Protein AF-A0A9E5EJ35-F1 (afdb_monomer_lite)

Sequence (317 aa):
MKTKLAKKNRVGGFTLLEMLGVLAVMSILASVAVPPMLRSMQNAQSVNEDKNLEEIGRALCEAIQAEGQVPNPGALATDTTDGSKGWVAMAAPYCSMSSESIQYVFPGRTETERRYYILTLSGLSLAPSLSVYPGVGNYRVPATGWNTNVIWPGIQTSFLVLISSSKPDYLLACPVNSGDATYTTWAGLDGPEAVYWAAKTWVKKAVDGVYSATNTQIVDESWTNKGQFLHVKAIPMTEVLSDVTVSSIPPGQSIGYSTNSPTSYPITTNSTNVWFPRGTSIQVVRQIAPTFTNLFRPIQSKTAVQLDNTTNWVNKN

pLDDT: mean 70.53, std 19.92, range [29.47, 97.5]

Foldseek 3Di:
DDDDDDDDPPDDDDDPVNVVVVVVVVVVVCVVPPPVVVVVVLVVLLVVVQVLLVQLLVLQLVLCQVQQFHAALQAAQCDCDAQHGHSLVSSQVSGPDHSQVNQASDRPQNLFGKHKDKAADVDGPPAVVCVQVDDDRGRHQDQLFAFCPRRNPRLQRMKIKIKGFSDSVWGFLFDHNDRRSPPHDPVVAQQSVVSVCLQPPDDLDDDVNAAADPGCRRTDPVCPSHGNGMDMDIDRSVSFKAKAFDPDDPPPWWWWWGFVDPDTDTNDPPRRIGMTGQQTWTQTFTDDPPDGDRPDDTDRDDRYFDDDPDPDGDPDD

Radius of gyration: 29.26 Å; chains: 1; bounding box: 91×64×86 Å

Structure (mmCIF, N/CA/C/O backbone):
data_AF-A0A9E5EJ35-F1
#
_entry.id   AF-A0A9E5EJ35-F1
#
loop_
_atom_site.group_PDB
_atom_site.id
_atom_site.type_symbol
_atom_site.label_atom_id
_atom_site.label_alt_id
_atom_site.label_comp_id
_atom_site.label_asym_id
_atom_site.label_entity_id
_atom_site.label_seq_id
_atom_site.pdbx_PDB_ins_code
_atom_site.Cartn_x
_atom_site.Cartn_y
_atom_site.Cartn_z
_atom_site.occupancy
_atom_site.B_iso_or_equiv
_atom_site.auth_seq_id
_atom_site.auth_comp_id
_atom_site.auth_asym_id
_atom_site.auth_atom_id
_atom_site.pdbx_PDB_model_num
ATOM 1 N N . MET A 1 1 ? -67.990 42.577 34.562 1.00 44.69 1 MET A N 1
ATOM 2 C CA . MET A 1 1 ? -66.532 42.383 34.407 1.00 44.69 1 MET A CA 1
ATOM 3 C C . MET A 1 1 ? -66.220 40.921 34.743 1.00 44.69 1 MET A C 1
ATOM 5 O O . MET A 1 1 ? -66.329 40.553 35.901 1.00 44.69 1 MET A O 1
ATOM 9 N N . LYS A 1 2 ? -66.009 40.047 33.744 1.00 46.50 2 LYS A N 1
ATOM 10 C CA . LYS A 1 2 ? -65.783 38.597 33.943 1.00 46.50 2 LYS A CA 1
ATOM 11 C C . LYS A 1 2 ? -64.288 38.297 33.807 1.00 46.50 2 LYS A C 1
ATOM 13 O O . LYS A 1 2 ? -63.747 38.395 32.709 1.00 46.50 2 LYS A O 1
ATOM 18 N N . THR A 1 3 ? -63.624 37.958 34.904 1.00 52.12 3 THR A N 1
ATOM 19 C CA . THR A 1 3 ? -62.213 37.553 34.933 1.00 52.12 3 THR A CA 1
ATOM 20 C C . THR A 1 3 ? -62.084 36.089 34.503 1.00 52.12 3 THR A C 1
ATOM 22 O O . THR A 1 3 ? -62.628 35.185 35.132 1.00 52.12 3 THR A O 1
ATOM 25 N N . LYS A 1 4 ? -61.386 35.842 33.386 1.00 60.62 4 LYS A N 1
ATOM 26 C CA . LYS A 1 4 ? -61.027 34.489 32.935 1.00 60.62 4 LYS A CA 1
ATOM 27 C C . LYS A 1 4 ? -59.994 33.901 33.903 1.00 60.62 4 LYS A C 1
ATOM 29 O O . LYS A 1 4 ? -58.875 34.402 33.975 1.00 60.62 4 LYS A O 1
ATOM 34 N N . LEU A 1 5 ? -60.354 32.834 34.618 1.00 63.84 5 LEU A N 1
ATOM 35 C CA . LEU A 1 5 ? -59.400 32.021 35.377 1.00 63.84 5 LEU A CA 1
ATOM 36 C C . LEU A 1 5 ? -58.491 31.258 34.401 1.00 63.84 5 LEU A C 1
ATOM 38 O O . LEU A 1 5 ? -58.955 30.400 33.650 1.00 63.84 5 LEU A O 1
ATOM 42 N N . ALA A 1 6 ? -57.194 31.560 34.418 1.00 71.44 6 ALA A N 1
ATOM 43 C CA . ALA A 1 6 ? -56.188 30.804 33.683 1.00 71.44 6 ALA A CA 1
ATOM 44 C C . ALA A 1 6 ? -55.967 29.436 34.353 1.00 71.44 6 ALA A C 1
ATOM 46 O O . ALA A 1 6 ? -55.551 29.349 35.511 1.00 71.44 6 ALA A O 1
ATOM 47 N N . LYS A 1 7 ? -56.257 28.353 33.624 1.00 74.38 7 LYS A N 1
ATOM 48 C CA . LYS A 1 7 ? -56.049 26.971 34.073 1.00 74.38 7 LYS A CA 1
ATOM 49 C C . LYS A 1 7 ? -54.544 26.685 34.127 1.00 74.38 7 LYS A C 1
ATOM 51 O O . LYS A 1 7 ? -53.901 26.509 33.098 1.00 74.38 7 LYS A O 1
ATOM 56 N N . LYS A 1 8 ? -53.975 26.672 35.335 1.00 71.12 8 LYS A N 1
ATOM 57 C CA . LYS A 1 8 ? -52.568 26.326 35.579 1.00 71.12 8 LYS A CA 1
ATOM 58 C C . LYS A 1 8 ? -52.371 24.831 35.315 1.00 71.12 8 LYS A C 1
ATOM 60 O O . LYS A 1 8 ? -52.799 24.003 36.118 1.00 71.12 8 LYS A O 1
ATOM 65 N N . ASN A 1 9 ? -51.741 24.485 34.195 1.00 73.31 9 ASN A N 1
ATOM 66 C CA . ASN A 1 9 ? -51.339 23.110 33.910 1.00 73.31 9 ASN A CA 1
ATOM 67 C C . ASN A 1 9 ? -50.274 22.697 34.934 1.00 73.31 9 ASN A C 1
ATOM 69 O O . ASN A 1 9 ? -49.164 23.228 34.942 1.00 73.31 9 ASN A O 1
ATOM 73 N N . ARG A 1 10 ? -50.633 21.787 35.846 1.00 72.31 10 ARG A N 1
ATOM 74 C CA . ARG A 1 10 ? -49.671 21.144 36.742 1.00 72.31 10 ARG A CA 1
ATOM 75 C C . ARG A 1 10 ? -48.838 20.188 35.897 1.00 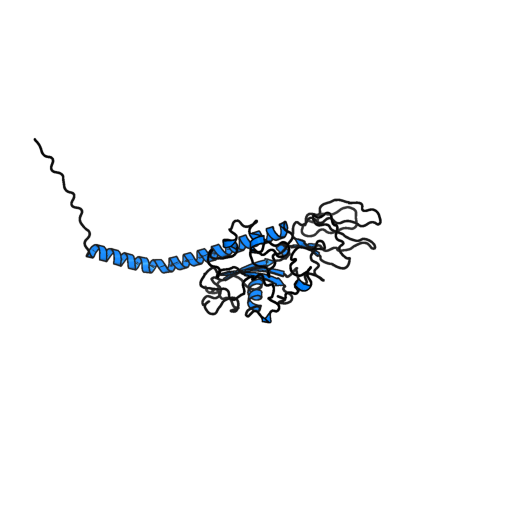72.31 10 ARG A C 1
ATOM 77 O O . ARG A 1 10 ? -49.316 19.123 35.526 1.00 72.31 10 ARG A O 1
ATOM 84 N N . VAL A 1 11 ? -47.617 20.594 35.574 1.00 71.94 11 VAL A N 1
ATOM 85 C CA . VAL A 1 11 ? -46.603 19.678 35.052 1.00 71.94 11 VAL A CA 1
ATOM 86 C C . VAL A 1 11 ? -46.210 18.780 36.224 1.00 71.94 11 VAL A C 1
ATOM 88 O O . VAL A 1 11 ? -45.687 19.272 37.224 1.00 71.94 11 VAL A O 1
ATOM 91 N N . GLY A 1 12 ? -46.563 17.496 36.158 1.00 75.06 12 GLY A N 1
ATOM 92 C CA . GLY A 1 12 ? -46.096 16.509 37.127 1.00 75.06 12 GLY A CA 1
ATOM 93 C C . GLY A 1 12 ? -44.582 16.386 36.998 1.00 75.06 12 GLY A C 1
ATOM 94 O O . GLY A 1 12 ? -44.087 16.065 35.921 1.00 75.06 12 GLY A O 1
ATOM 95 N N . GLY A 1 13 ? -43.846 16.715 38.057 1.00 77.19 13 GLY A N 1
ATOM 96 C CA . GLY A 1 13 ? -42.405 16.488 38.100 1.00 77.19 13 GLY A CA 1
ATOM 97 C C . GLY A 1 13 ? -42.130 14.995 38.248 1.00 77.19 13 GLY A C 1
ATOM 98 O O . GLY A 1 13 ? -42.746 14.347 39.093 1.00 77.19 13 GLY A O 1
ATOM 99 N N . PHE A 1 14 ? -41.220 14.466 37.430 1.00 79.00 14 PHE A N 1
ATOM 100 C CA . PHE A 1 14 ? -40.707 13.106 37.584 1.00 79.00 14 PHE A CA 1
ATOM 101 C C . PHE A 1 14 ? -40.128 12.928 38.987 1.00 79.00 14 PHE A C 1
ATOM 103 O O . PHE A 1 14 ? -39.387 13.785 39.479 1.00 79.00 14 PHE A O 1
ATOM 110 N N . THR A 1 15 ? -40.472 11.823 39.643 1.00 90.88 15 THR A N 1
ATOM 111 C CA . THR A 1 15 ? -39.912 11.529 40.964 1.00 90.88 15 THR A CA 1
ATOM 112 C C . THR A 1 15 ? -38.453 11.095 40.823 1.00 90.88 15 THR A C 1
ATOM 114 O O . THR A 1 15 ? -38.056 10.509 39.814 1.00 90.88 15 THR A O 1
ATOM 117 N N . LEU A 1 16 ? -37.630 11.364 41.840 1.00 91.12 16 LEU A N 1
ATOM 118 C CA . LEU A 1 16 ? -36.214 10.976 41.837 1.00 91.12 16 LEU A CA 1
ATOM 119 C C . LEU A 1 16 ? -36.036 9.465 41.618 1.00 91.12 16 LEU A C 1
ATOM 121 O O . LEU A 1 16 ? -35.123 9.043 40.913 1.00 91.12 16 LEU A O 1
ATOM 125 N N . LEU A 1 17 ? -36.944 8.661 42.176 1.00 91.50 17 LEU A N 1
ATOM 126 C CA . LEU A 1 17 ? -36.939 7.206 42.040 1.00 91.50 17 LEU A CA 1
ATOM 127 C C . LEU A 1 17 ? -37.248 6.757 40.604 1.00 91.50 17 LEU A C 1
ATOM 129 O O . LEU A 1 17 ? -36.643 5.811 40.112 1.00 91.50 17 LEU A O 1
ATOM 133 N N . GLU A 1 18 ? -38.137 7.467 39.913 1.00 92.25 18 GLU A N 1
ATOM 134 C CA . GLU A 1 18 ? -38.494 7.197 38.519 1.00 92.25 18 GLU A CA 1
ATOM 135 C C . GLU A 1 18 ? -37.338 7.538 37.568 1.00 92.25 18 GLU A C 1
ATOM 137 O O . GLU A 1 18 ? -37.010 6.744 36.689 1.00 92.25 18 GLU A O 1
ATOM 142 N N . MET A 1 19 ? -36.625 8.643 37.816 1.00 92.50 19 MET A N 1
ATOM 143 C CA . MET A 1 19 ? -35.376 8.954 37.107 1.00 92.50 19 MET A CA 1
ATOM 144 C C . MET A 1 19 ? -34.282 7.907 37.363 1.00 92.50 19 MET A C 1
ATOM 146 O O . MET A 1 19 ? -33.597 7.487 36.431 1.00 92.50 19 MET A O 1
ATOM 150 N N . LEU A 1 20 ? -34.134 7.447 38.608 1.00 92.81 20 LEU A N 1
ATOM 151 C CA . LEU A 1 20 ? -33.125 6.448 38.964 1.00 92.81 20 LEU A CA 1
ATOM 152 C C . LEU A 1 20 ? -33.419 5.083 38.323 1.00 92.81 20 LEU A C 1
ATOM 154 O O . LEU A 1 20 ? -32.502 4.430 37.826 1.00 92.81 20 LEU A O 1
ATOM 158 N N . GLY A 1 21 ? -34.693 4.685 38.259 1.00 95.88 21 GLY A N 1
ATOM 159 C CA . GLY A 1 21 ? -35.123 3.474 37.560 1.00 95.88 21 GLY A CA 1
ATOM 160 C C . GLY A 1 21 ? -34.828 3.518 36.057 1.00 95.88 21 GLY A C 1
ATOM 161 O O . GLY A 1 21 ? -34.283 2.560 35.511 1.00 95.88 21 GLY A O 1
ATOM 162 N N . VAL A 1 22 ? -35.120 4.641 35.390 1.00 95.62 22 VAL A N 1
ATOM 163 C CA . VAL A 1 22 ? -34.857 4.801 33.948 1.00 95.62 22 VAL A CA 1
ATOM 164 C C . VAL A 1 22 ? -33.360 4.758 33.648 1.00 95.62 22 VAL A C 1
ATOM 166 O O . VAL A 1 22 ? -32.942 4.037 32.740 1.00 95.62 22 VAL A O 1
ATOM 169 N N . LEU A 1 23 ? -32.540 5.469 34.428 1.00 95.94 23 LEU A N 1
ATOM 170 C CA . LEU A 1 23 ? -31.088 5.450 34.251 1.00 95.94 23 LEU A CA 1
ATOM 171 C C . LEU A 1 23 ? -30.507 4.051 34.473 1.00 95.94 23 LEU A C 1
ATOM 173 O O . LEU A 1 23 ? -29.675 3.621 33.680 1.00 95.94 23 LEU A O 1
ATOM 177 N N . ALA A 1 24 ? -30.987 3.307 35.475 1.00 97.00 24 ALA A N 1
ATOM 178 C CA . ALA A 1 24 ? -30.533 1.940 35.725 1.00 97.00 24 ALA A CA 1
ATOM 179 C C . ALA A 1 24 ? -30.796 1.015 34.524 1.00 97.00 24 ALA A C 1
ATOM 181 O O . ALA A 1 24 ? -29.899 0.297 34.080 1.00 97.00 24 ALA A O 1
ATOM 182 N N . VAL A 1 25 ? -32.001 1.070 33.950 1.00 96.88 25 VAL A N 1
ATOM 183 C CA . VAL A 1 25 ? -32.342 0.273 32.762 1.00 96.88 25 VAL A CA 1
ATOM 184 C C . VAL A 1 25 ? -31.516 0.712 31.547 1.00 96.88 25 VAL A C 1
ATOM 186 O O . VAL A 1 25 ? -30.986 -0.141 30.834 1.00 96.88 25 VAL A O 1
ATOM 189 N N . MET A 1 26 ? -31.336 2.021 31.332 1.00 95.88 26 MET A N 1
ATOM 190 C CA . MET A 1 26 ? -30.492 2.541 30.246 1.00 95.88 26 MET A CA 1
ATOM 191 C C . MET A 1 26 ? -29.032 2.095 30.381 1.00 95.88 26 MET A C 1
ATOM 193 O O . MET A 1 26 ? -28.429 1.702 29.384 1.00 95.88 26 MET A O 1
ATOM 197 N N . SER A 1 27 ? -28.468 2.098 31.592 1.00 96.44 27 SER A N 1
ATOM 198 C CA . SER A 1 27 ? -27.098 1.636 31.841 1.00 96.44 27 SER A CA 1
ATOM 199 C C . SER A 1 27 ? -26.921 0.151 31.527 1.00 96.44 27 SER A C 1
ATOM 201 O O . SER A 1 27 ? -25.921 -0.223 30.914 1.00 96.44 27 SER A O 1
ATOM 203 N N . ILE A 1 28 ? -27.896 -0.691 31.885 1.00 96.31 28 ILE A N 1
ATOM 204 C CA . ILE A 1 28 ? -27.861 -2.127 31.570 1.00 96.31 28 ILE A CA 1
ATOM 205 C C . ILE A 1 28 ? -27.907 -2.340 30.052 1.00 96.31 28 ILE A C 1
ATOM 207 O O . ILE A 1 28 ? -27.080 -3.071 29.506 1.00 96.31 28 ILE A O 1
ATOM 211 N N . LEU A 1 29 ? -28.822 -1.662 29.351 1.00 96.19 29 LEU A N 1
ATOM 212 C CA . LEU A 1 29 ? -28.938 -1.774 27.893 1.00 96.19 29 LEU A CA 1
ATOM 213 C C . LEU A 1 29 ? -27.677 -1.277 27.176 1.00 96.19 29 LEU A C 1
ATOM 215 O O . LEU A 1 29 ? -27.182 -1.946 26.269 1.00 96.19 29 LEU A O 1
ATOM 219 N N . ALA A 1 30 ? -27.121 -0.144 27.611 1.00 93.75 30 ALA A N 1
ATOM 220 C CA . ALA A 1 30 ? -25.876 0.384 27.066 1.00 93.75 30 ALA A CA 1
ATOM 221 C C . ALA A 1 30 ? -24.708 -0.594 27.281 1.00 93.75 30 ALA A C 1
ATOM 223 O O . ALA A 1 30 ? -23.953 -0.861 26.348 1.00 93.75 30 ALA A O 1
ATOM 224 N N . SER A 1 31 ? -24.592 -1.192 28.472 1.00 95.19 31 SER A N 1
ATOM 225 C CA . SER A 1 31 ? -23.526 -2.151 28.790 1.00 95.19 31 SER A CA 1
ATOM 226 C C . SER A 1 31 ? -23.541 -3.380 27.873 1.00 95.19 31 SER A C 1
ATOM 228 O O . SER A 1 31 ? -22.479 -3.837 27.450 1.00 95.19 31 SER A O 1
ATOM 230 N N . VAL A 1 32 ? -24.726 -3.877 27.504 1.00 94.31 32 VAL A N 1
ATOM 231 C CA . VAL A 1 32 ? -24.865 -5.033 26.602 1.00 94.31 32 VAL A CA 1
ATOM 232 C C . VAL A 1 32 ? -24.628 -4.652 25.132 1.00 94.31 32 VAL A C 1
ATOM 234 O O . VAL A 1 32 ? -24.108 -5.462 24.363 1.00 94.31 32 VAL A O 1
ATOM 237 N N . ALA A 1 33 ? -24.960 -3.423 24.726 1.00 92.25 33 ALA A N 1
ATOM 238 C CA . ALA A 1 33 ? -24.860 -2.974 23.333 1.00 92.25 33 ALA A CA 1
ATOM 239 C C . ALA A 1 33 ? -23.461 -2.476 22.915 1.00 92.25 33 ALA A C 1
ATOM 241 O O . ALA A 1 33 ? -23.106 -2.559 21.738 1.00 92.25 33 ALA A O 1
ATOM 242 N N . VAL A 1 34 ? -22.647 -1.973 23.849 1.00 92.12 34 VAL A N 1
ATOM 243 C CA . VAL A 1 34 ? -21.332 -1.382 23.530 1.00 92.12 34 VAL A CA 1
ATOM 244 C C . VAL A 1 34 ? -20.336 -2.392 22.928 1.00 92.12 34 VAL A C 1
ATOM 246 O O . VAL A 1 34 ? -19.763 -2.090 21.877 1.00 92.12 34 VAL A O 1
ATOM 249 N N . PRO A 1 35 ? -20.122 -3.599 23.495 1.00 90.06 35 PRO A N 1
ATOM 250 C CA . PRO A 1 35 ? -19.142 -4.543 22.952 1.00 90.06 35 PRO A CA 1
ATOM 251 C C . PRO A 1 35 ? -19.354 -4.937 21.474 1.00 90.06 35 PRO A C 1
ATOM 253 O O . PRO A 1 35 ? -18.380 -4.896 20.715 1.00 90.06 35 PRO A O 1
ATOM 256 N N . PRO A 1 36 ? -20.570 -5.306 21.010 1.00 89.56 36 PRO A N 1
ATOM 257 C CA . PRO A 1 36 ? -20.780 -5.631 19.598 1.00 89.56 36 PRO A CA 1
ATOM 258 C C . PRO A 1 36 ? -20.613 -4.414 18.677 1.00 89.56 36 PRO A C 1
ATOM 260 O O . PRO A 1 36 ? -20.083 -4.567 17.575 1.00 89.56 36 PRO A O 1
ATOM 263 N N . MET A 1 37 ? -20.981 -3.208 19.125 1.00 89.62 37 MET A N 1
ATOM 264 C CA . MET A 1 37 ? -20.772 -1.980 18.351 1.00 89.62 37 MET A CA 1
ATOM 265 C C . MET A 1 37 ? -19.280 -1.717 18.102 1.00 89.62 37 MET A C 1
ATOM 267 O O . MET A 1 37 ? -18.885 -1.454 16.966 1.00 89.62 37 MET A O 1
ATOM 271 N N . LEU A 1 38 ? -18.433 -1.879 19.125 1.00 88.44 38 LEU A N 1
ATOM 272 C CA . LEU A 1 38 ? -16.980 -1.720 18.992 1.00 88.44 38 LEU A CA 1
ATOM 273 C C . LEU A 1 38 ? -16.373 -2.718 17.995 1.00 88.44 38 LEU A C 1
ATOM 275 O O . LEU A 1 38 ? -15.570 -2.328 17.148 1.00 88.44 38 LEU A O 1
ATOM 279 N N . ARG A 1 39 ? -16.796 -3.989 18.039 1.00 86.75 39 ARG A N 1
ATOM 280 C CA . ARG A 1 39 ? -16.355 -5.008 17.066 1.00 86.75 39 ARG A CA 1
ATOM 281 C C . ARG A 1 39 ? -16.782 -4.652 15.642 1.00 86.75 39 ARG A C 1
ATOM 283 O O . ARG A 1 39 ? -16.002 -4.816 14.709 1.00 86.75 39 ARG A O 1
ATOM 290 N N . SER A 1 40 ? -18.000 -4.138 15.470 1.00 89.25 40 SER A N 1
ATOM 291 C CA . SER A 1 40 ? -18.493 -3.698 14.161 1.00 89.25 40 SER A CA 1
ATOM 292 C C . SER A 1 40 ? -17.680 -2.529 13.605 1.00 89.25 40 SER A C 1
ATOM 294 O O . SER A 1 40 ? -17.355 -2.530 12.421 1.00 89.25 40 SER A O 1
ATOM 296 N N . MET A 1 41 ? -17.325 -1.549 14.442 1.00 89.62 41 MET A N 1
ATOM 297 C CA . MET A 1 41 ? -16.491 -0.414 14.031 1.00 89.62 41 MET A CA 1
ATOM 298 C C . MET A 1 41 ? -15.085 -0.866 13.621 1.00 89.62 41 MET A C 1
ATOM 300 O O . MET A 1 41 ? -14.596 -0.450 12.575 1.00 89.62 41 MET A O 1
ATOM 304 N N . GLN A 1 42 ? -14.469 -1.767 14.390 1.00 88.19 42 GLN A N 1
ATOM 305 C CA . GLN A 1 42 ? -13.164 -2.357 14.070 1.00 88.19 42 GLN A CA 1
ATOM 306 C C . GLN A 1 42 ? -13.181 -3.125 12.742 1.00 88.19 42 GLN A C 1
ATOM 308 O O . GLN A 1 42 ? -12.282 -2.973 11.917 1.00 88.19 42 GLN A O 1
ATOM 313 N N . ASN A 1 43 ? -14.229 -3.913 12.498 1.00 87.12 43 ASN A N 1
ATOM 314 C CA . ASN A 1 43 ? -14.385 -4.624 11.231 1.00 87.12 43 ASN A CA 1
ATOM 315 C C . ASN A 1 43 ? -14.579 -3.653 10.060 1.00 87.12 43 ASN A C 1
ATOM 317 O O . ASN A 1 43 ? -13.975 -3.844 9.009 1.00 87.12 43 ASN A O 1
ATOM 321 N N . ALA A 1 44 ? -15.375 -2.596 10.240 1.00 90.62 44 ALA A N 1
ATOM 322 C CA . ALA A 1 44 ? -15.560 -1.568 9.219 1.00 90.62 44 ALA A CA 1
ATOM 323 C C . ALA A 1 44 ? -14.246 -0.838 8.898 1.00 90.62 44 ALA A C 1
ATOM 325 O O . ALA A 1 44 ? -13.948 -0.613 7.730 1.00 90.62 44 ALA A O 1
ATOM 326 N N . GLN A 1 45 ? -13.431 -0.527 9.911 1.00 91.81 45 GLN A N 1
ATOM 327 C CA . GLN A 1 45 ? -12.096 0.053 9.727 1.00 91.81 45 GLN A CA 1
ATOM 328 C C . GLN A 1 45 ? -11.170 -0.886 8.952 1.00 91.81 45 GLN A C 1
ATOM 330 O O . GLN A 1 45 ? -10.528 -0.453 8.003 1.00 91.81 45 GLN A O 1
ATOM 335 N N . SER A 1 46 ? -11.154 -2.173 9.303 1.00 90.25 46 SER A N 1
ATOM 336 C CA . SER A 1 46 ? -10.366 -3.183 8.591 1.00 90.25 46 SER A CA 1
ATOM 337 C C . SER A 1 46 ? -10.784 -3.288 7.114 1.00 90.25 46 SER A C 1
ATOM 339 O O . SER A 1 46 ? -9.942 -3.248 6.222 1.00 90.25 46 SER A O 1
ATOM 341 N N . VAL A 1 47 ? -12.088 -3.342 6.830 1.00 91.31 47 VAL A N 1
ATOM 342 C CA . VAL A 1 47 ? -12.601 -3.388 5.448 1.00 91.31 47 VAL A CA 1
ATOM 343 C C . VAL A 1 47 ? -12.287 -2.103 4.680 1.00 91.31 47 VAL A C 1
ATOM 345 O O . VAL A 1 47 ? -11.968 -2.156 3.494 1.00 91.31 47 VAL A O 1
ATOM 348 N N . ASN A 1 48 ? -12.380 -0.944 5.331 1.00 94.62 48 ASN A N 1
ATOM 349 C CA . ASN A 1 48 ? -12.021 0.326 4.706 1.00 94.62 48 ASN A CA 1
ATOM 350 C C . ASN A 1 48 ? -10.527 0.384 4.385 1.00 94.62 48 ASN A C 1
ATOM 352 O O . ASN A 1 48 ? -10.165 0.855 3.314 1.00 94.62 48 ASN A O 1
ATOM 356 N N . GLU A 1 49 ? -9.671 -0.139 5.260 1.00 95.12 49 GLU A N 1
ATOM 357 C CA . GLU A 1 49 ? -8.234 -0.157 5.013 1.00 95.12 49 GLU A CA 1
ATOM 358 C C . GLU A 1 49 ? -7.846 -1.076 3.850 1.00 95.12 49 GLU A C 1
ATOM 360 O O . GLU A 1 49 ? -7.010 -0.696 3.035 1.00 95.12 49 GLU A O 1
ATOM 365 N N . ASP A 1 50 ? -8.502 -2.232 3.701 1.00 93.62 50 ASP A N 1
ATOM 366 C CA . ASP A 1 50 ? -8.308 -3.085 2.520 1.00 93.62 50 ASP A CA 1
ATOM 367 C C . ASP A 1 50 ? -8.625 -2.318 1.221 1.00 93.62 50 ASP A C 1
ATOM 369 O O . ASP A 1 50 ? -7.834 -2.342 0.278 1.00 93.62 50 ASP A O 1
ATOM 373 N N . LYS A 1 51 ? -9.739 -1.573 1.192 1.00 95.69 51 LYS A N 1
ATOM 374 C CA . LYS A 1 51 ? -10.128 -0.742 0.037 1.00 95.69 51 LYS A CA 1
ATOM 375 C C . LYS A 1 51 ? -9.149 0.401 -0.217 1.00 95.69 51 LYS A C 1
ATOM 377 O O . LYS A 1 51 ? -8.809 0.663 -1.367 1.00 95.69 51 LYS A O 1
ATOM 382 N N . ASN A 1 52 ? -8.673 1.054 0.842 1.00 97.12 52 ASN A N 1
ATOM 383 C CA . ASN A 1 52 ? -7.665 2.105 0.731 1.00 97.12 52 ASN A CA 1
ATOM 384 C C . ASN A 1 52 ? -6.381 1.550 0.099 1.00 97.12 52 ASN A C 1
ATOM 386 O O . ASN A 1 52 ? -5.845 2.150 -0.827 1.00 97.12 52 ASN A O 1
ATOM 390 N N . LEU A 1 53 ? -5.902 0.380 0.538 1.00 96.00 53 LEU A N 1
ATOM 391 C CA . LEU A 1 53 ? -4.718 -0.248 -0.055 1.00 96.00 53 LEU A CA 1
ATOM 392 C C . LEU A 1 53 ? -4.930 -0.665 -1.515 1.00 96.00 53 LEU A C 1
ATOM 394 O O . LEU A 1 53 ? -3.995 -0.592 -2.313 1.00 96.00 53 LEU A O 1
ATOM 398 N N . GLU A 1 54 ? -6.134 -1.106 -1.883 1.00 95.94 54 GLU A N 1
ATOM 399 C CA . GLU A 1 54 ? -6.477 -1.378 -3.282 1.00 95.94 54 GLU A CA 1
ATOM 400 C C . GLU A 1 54 ? -6.413 -0.114 -4.139 1.00 95.94 54 GLU A C 1
ATOM 402 O O . GLU A 1 54 ? -5.827 -0.140 -5.224 1.00 95.94 54 GLU A O 1
ATOM 407 N N . GLU A 1 55 ? -6.957 0.996 -3.642 1.00 97.31 55 GLU A N 1
ATOM 408 C CA . GLU A 1 55 ? -6.920 2.278 -4.337 1.00 97.31 55 GLU A CA 1
ATOM 409 C C . GLU A 1 55 ? -5.493 2.821 -4.467 1.00 97.31 55 GLU A C 1
ATOM 411 O O . GLU A 1 55 ? -5.087 3.203 -5.565 1.00 97.31 55 GLU A O 1
ATOM 416 N N . ILE A 1 56 ? -4.712 2.791 -3.382 1.00 97.50 56 ILE A N 1
ATOM 417 C CA . ILE A 1 56 ? -3.300 3.193 -3.387 1.00 97.50 56 ILE A CA 1
ATOM 418 C C . ILE A 1 56 ? -2.514 2.318 -4.365 1.00 97.50 56 ILE A C 1
ATOM 420 O O . ILE A 1 56 ? -1.709 2.828 -5.141 1.00 97.50 56 ILE A O 1
ATOM 424 N N . GLY A 1 57 ? -2.761 1.005 -4.377 1.00 95.69 57 GLY A N 1
ATOM 425 C CA . GLY A 1 57 ? -2.097 0.099 -5.304 1.00 95.69 57 GLY A CA 1
ATOM 426 C C . GLY A 1 57 ? -2.417 0.407 -6.767 1.00 95.69 57 GLY A C 1
ATOM 427 O O . GLY A 1 57 ? -1.503 0.475 -7.587 1.00 95.69 57 GLY A O 1
ATOM 428 N N . ARG A 1 58 ? -3.688 0.676 -7.093 1.00 96.19 58 ARG A N 1
ATOM 429 C CA . ARG A 1 58 ? -4.094 1.144 -8.429 1.00 96.19 58 ARG A CA 1
ATOM 430 C C . ARG A 1 58 ? -3.392 2.456 -8.794 1.00 96.19 58 ARG A C 1
ATOM 432 O O . ARG A 1 58 ? -2.837 2.557 -9.886 1.00 96.19 58 ARG A O 1
ATOM 439 N N . ALA A 1 59 ? -3.391 3.429 -7.884 1.00 96.75 59 ALA A N 1
ATOM 440 C CA . ALA A 1 59 ? -2.769 4.734 -8.092 1.00 96.75 59 ALA A CA 1
ATOM 441 C C . ALA A 1 59 ? -1.255 4.619 -8.336 1.00 96.75 59 ALA A C 1
ATOM 443 O O . ALA A 1 59 ? -0.727 5.289 -9.216 1.00 96.75 59 ALA A O 1
ATOM 444 N N . LEU A 1 60 ? -0.560 3.727 -7.621 1.00 95.00 60 LEU A N 1
ATOM 445 C CA . LEU A 1 60 ? 0.856 3.439 -7.863 1.00 95.00 60 LEU A CA 1
ATOM 446 C C . LEU A 1 60 ? 1.091 2.833 -9.249 1.00 95.00 60 LEU A C 1
ATOM 448 O O . LEU A 1 60 ? 2.017 3.252 -9.939 1.00 95.00 60 LEU A O 1
ATOM 452 N N . CYS A 1 61 ? 0.260 1.882 -9.683 1.00 92.94 61 CYS A N 1
ATOM 453 C CA . CYS A 1 61 ? 0.365 1.323 -11.032 1.00 92.94 61 CYS A CA 1
ATOM 454 C C . CYS A 1 61 ? 0.224 2.411 -12.105 1.00 92.94 61 CYS A C 1
ATOM 456 O O . CYS A 1 61 ? 1.024 2.456 -13.037 1.00 92.94 61 CYS A O 1
ATOM 458 N N . GLU A 1 62 ? -0.761 3.299 -11.963 1.00 91.88 62 GLU A N 1
ATOM 459 C CA . GLU A 1 62 ? -0.984 4.421 -12.883 1.00 91.88 62 GLU A CA 1
ATOM 460 C C . GLU A 1 62 ? 0.170 5.427 -12.851 1.00 91.88 62 GLU A C 1
ATOM 462 O O . GLU A 1 62 ? 0.659 5.829 -13.907 1.00 91.88 62 GLU A O 1
ATOM 467 N N . ALA A 1 63 ? 0.673 5.763 -11.661 1.00 91.94 63 ALA A N 1
ATOM 468 C CA . ALA A 1 63 ? 1.814 6.654 -11.493 1.00 91.94 63 ALA A CA 1
ATOM 469 C C . ALA A 1 63 ? 3.071 6.118 -12.184 1.00 91.94 63 ALA A C 1
ATOM 471 O O . ALA A 1 63 ? 3.751 6.853 -12.896 1.00 91.94 63 ALA A O 1
ATOM 472 N N . ILE A 1 64 ? 3.364 4.824 -12.030 1.00 88.88 64 ILE A N 1
ATOM 473 C CA . ILE A 1 64 ? 4.540 4.202 -12.651 1.00 88.88 64 ILE A CA 1
ATOM 474 C C . ILE A 1 64 ? 4.412 4.197 -14.177 1.00 88.88 64 ILE A C 1
ATOM 476 O O . ILE A 1 64 ? 5.393 4.451 -14.879 1.00 88.88 64 ILE A O 1
ATOM 480 N N . GLN A 1 65 ? 3.209 3.94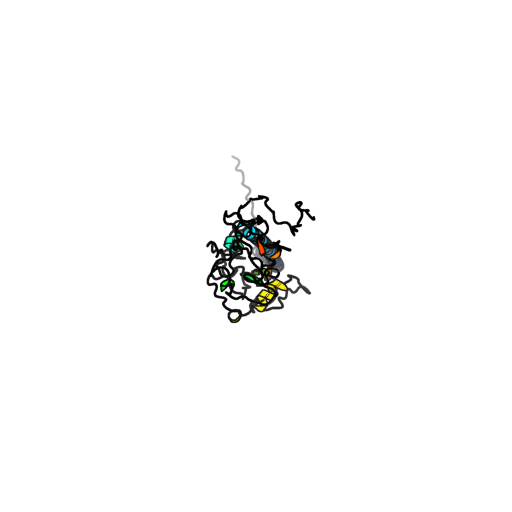2 -14.700 1.00 86.06 65 GLN A N 1
ATOM 481 C CA . GLN A 1 65 ? 2.937 3.982 -16.139 1.00 86.06 65 GLN A CA 1
ATOM 482 C C . GLN A 1 65 ? 3.066 5.397 -16.713 1.00 86.06 65 GLN A C 1
ATOM 484 O O . GLN A 1 65 ? 3.635 5.569 -17.790 1.00 86.06 65 GLN A O 1
ATOM 489 N N . ALA A 1 66 ? 2.564 6.404 -15.999 1.00 85.19 66 ALA A N 1
ATOM 490 C CA . ALA A 1 66 ? 2.567 7.789 -16.453 1.00 85.19 66 ALA A CA 1
ATOM 491 C C . ALA A 1 66 ? 3.945 8.458 -16.332 1.00 85.19 66 ALA A C 1
ATOM 493 O O . ALA A 1 66 ? 4.374 9.163 -17.245 1.00 85.19 66 ALA A O 1
ATOM 494 N N . GLU A 1 67 ? 4.652 8.236 -15.222 1.00 85.12 67 GLU A N 1
ATOM 495 C CA . GLU A 1 67 ? 5.935 8.891 -14.946 1.00 85.12 67 GLU A CA 1
ATOM 496 C C . GLU A 1 67 ? 7.137 8.114 -15.496 1.00 85.12 67 GLU A C 1
ATOM 498 O O . GLU A 1 67 ? 8.216 8.679 -15.691 1.00 85.12 67 GLU A O 1
ATOM 503 N N . GLY A 1 68 ? 6.972 6.815 -15.756 1.00 80.31 68 GLY A N 1
ATOM 504 C CA . GLY A 1 68 ? 8.069 5.943 -16.157 1.00 80.31 68 GLY A CA 1
ATOM 505 C C . GLY A 1 68 ? 9.163 5.849 -15.096 1.00 80.31 68 GLY A C 1
ATOM 506 O O . GLY A 1 68 ? 10.356 5.840 -15.403 1.00 80.31 68 GLY A O 1
ATOM 507 N N . GLN A 1 69 ? 8.752 5.813 -13.834 1.00 83.50 69 GLN A N 1
ATOM 508 C CA . GLN A 1 69 ? 9.609 5.700 -12.664 1.00 83.50 69 GLN A CA 1
ATOM 509 C C . GLN A 1 69 ? 8.914 4.791 -11.652 1.00 83.50 69 GLN A C 1
ATOM 511 O O . GLN A 1 69 ? 7.696 4.837 -11.522 1.00 83.50 69 GLN A O 1
ATOM 516 N N . VAL A 1 70 ? 9.674 3.956 -10.945 1.00 84.56 70 VAL A N 1
ATOM 517 C CA . VAL A 1 70 ? 9.166 3.258 -9.754 1.00 84.56 70 VAL A CA 1
ATOM 518 C C . VAL A 1 70 ? 9.464 4.090 -8.503 1.00 84.56 70 VAL A C 1
ATOM 520 O O . VAL A 1 70 ? 10.491 4.771 -8.476 1.00 84.56 70 VAL A O 1
ATOM 523 N N . PRO A 1 71 ? 8.614 4.065 -7.462 1.00 86.62 71 PRO A N 1
ATOM 524 C CA . PRO A 1 71 ? 8.906 4.829 -6.259 1.00 86.62 71 PRO A CA 1
ATOM 525 C C . PRO A 1 71 ? 10.160 4.330 -5.556 1.00 86.62 71 PRO A C 1
ATOM 527 O O . PRO A 1 71 ? 10.352 3.119 -5.421 1.00 86.62 71 PRO A O 1
ATOM 530 N N . ASN A 1 72 ? 10.976 5.263 -5.068 1.00 80.00 72 ASN A N 1
ATOM 531 C CA . ASN A 1 72 ? 12.178 4.957 -4.305 1.00 80.00 72 ASN A CA 1
ATOM 532 C C . ASN A 1 72 ? 11.785 4.476 -2.892 1.00 80.00 72 ASN A C 1
ATOM 534 O O . ASN A 1 72 ? 11.309 5.288 -2.097 1.00 80.00 72 ASN A O 1
ATOM 538 N N . PRO A 1 73 ? 11.996 3.195 -2.525 1.00 75.31 73 PRO A N 1
ATOM 539 C CA . PRO A 1 73 ? 11.678 2.704 -1.185 1.00 75.31 73 PRO A CA 1
ATOM 540 C C . PRO A 1 73 ? 12.595 3.284 -0.096 1.00 75.31 73 PRO A C 1
ATOM 542 O O . PRO A 1 73 ? 12.258 3.209 1.081 1.00 75.31 73 PRO A O 1
ATOM 545 N N . GLY A 1 74 ? 13.748 3.849 -0.463 1.00 73.44 74 GLY A N 1
ATOM 546 C CA . GLY A 1 74 ? 14.659 4.530 0.457 1.00 73.44 74 GLY A CA 1
ATOM 547 C C . GLY A 1 74 ? 14.390 6.028 0.616 1.00 73.44 74 GLY A C 1
ATOM 548 O O . GLY A 1 74 ? 14.970 6.634 1.509 1.00 73.44 74 GLY A O 1
ATOM 549 N N . ALA A 1 75 ? 13.539 6.631 -0.218 1.00 80.19 75 ALA A N 1
ATOM 550 C CA . ALA A 1 75 ? 13.173 8.039 -0.088 1.00 80.19 75 ALA A CA 1
ATOM 551 C C . ALA A 1 75 ? 12.123 8.247 1.006 1.00 80.19 75 ALA A C 1
ATOM 553 O O . ALA A 1 75 ? 11.429 7.309 1.402 1.00 80.19 75 ALA A O 1
ATOM 554 N N . LEU A 1 76 ? 11.964 9.492 1.464 1.00 87.06 76 LEU A N 1
ATOM 555 C CA . LEU A 1 76 ? 10.805 9.848 2.279 1.00 87.06 76 LEU A CA 1
ATOM 556 C C . LEU A 1 76 ? 9.536 9.582 1.472 1.00 87.06 76 LEU A C 1
ATOM 558 O O . LEU A 1 76 ? 9.495 9.841 0.271 1.00 87.06 76 LEU A O 1
ATOM 562 N N . ALA A 1 77 ? 8.484 9.106 2.135 1.00 90.44 77 ALA A N 1
ATOM 563 C CA . ALA A 1 77 ? 7.231 8.746 1.477 1.00 90.44 77 ALA A CA 1
ATOM 564 C C . ALA A 1 77 ? 6.684 9.880 0.580 1.00 90.44 77 ALA A C 1
ATOM 566 O O . ALA A 1 77 ? 6.196 9.626 -0.522 1.00 90.44 77 ALA A O 1
ATOM 567 N N . THR A 1 78 ? 6.831 11.130 1.022 1.00 93.75 78 THR A N 1
ATOM 568 C CA . THR A 1 78 ? 6.356 12.353 0.359 1.00 93.75 78 THR A CA 1
ATOM 569 C C . THR A 1 78 ? 7.422 13.086 -0.464 1.00 93.75 78 THR A C 1
ATOM 571 O O . THR A 1 78 ? 7.156 14.191 -0.936 1.00 93.75 78 THR A O 1
ATOM 574 N N . ASP A 1 79 ? 8.611 12.505 -0.664 1.00 90.56 79 ASP A N 1
ATOM 575 C CA . ASP A 1 79 ? 9.665 13.123 -1.477 1.00 90.56 79 ASP A CA 1
ATOM 576 C C . ASP A 1 79 ? 9.185 13.320 -2.922 1.00 90.56 79 ASP A C 1
ATOM 578 O O . ASP A 1 79 ? 8.718 12.382 -3.564 1.00 90.56 79 ASP A O 1
ATOM 582 N N . THR A 1 80 ? 9.302 14.541 -3.441 1.00 92.06 80 THR A N 1
ATOM 583 C CA . THR A 1 80 ? 8.878 14.909 -4.803 1.00 92.06 80 THR A CA 1
ATOM 584 C C . THR A 1 80 ? 10.040 14.992 -5.791 1.00 92.06 80 THR A C 1
ATOM 586 O O . THR A 1 80 ? 9.811 15.262 -6.968 1.00 92.06 80 THR A O 1
ATOM 589 N N . THR A 1 81 ? 11.271 14.741 -5.339 1.00 87.19 81 THR A N 1
ATOM 590 C CA . THR A 1 81 ? 12.490 14.870 -6.141 1.00 87.19 81 THR A CA 1
ATOM 591 C C . THR A 1 81 ? 12.500 13.861 -7.288 1.00 87.19 81 THR A C 1
ATOM 593 O O . THR A 1 81 ? 12.429 12.652 -7.066 1.00 87.19 81 THR A O 1
ATOM 596 N N . ASP A 1 82 ? 12.627 14.335 -8.528 1.00 77.56 82 ASP A N 1
ATOM 597 C CA . ASP A 1 82 ? 12.713 13.463 -9.704 1.00 77.56 82 ASP A CA 1
ATOM 598 C C . ASP A 1 82 ? 13.861 12.449 -9.568 1.00 77.56 82 ASP A C 1
ATOM 600 O O . ASP A 1 82 ? 14.955 12.778 -9.110 1.00 77.56 82 ASP A O 1
ATOM 604 N N . GLY A 1 83 ? 13.607 11.188 -9.931 1.00 72.31 83 GLY A N 1
ATOM 605 C CA . GLY A 1 83 ? 14.556 10.085 -9.730 1.00 72.31 83 GLY A CA 1
ATOM 606 C C . GLY A 1 83 ? 14.560 9.493 -8.314 1.00 72.31 83 GLY A C 1
ATOM 607 O O . GLY A 1 83 ? 14.823 8.300 -8.164 1.00 72.31 83 GLY A O 1
ATOM 608 N N . SER A 1 84 ? 14.165 10.264 -7.296 1.00 78.38 84 SER A N 1
ATOM 609 C CA . SER A 1 84 ? 14.070 9.828 -5.891 1.00 78.38 84 SER A CA 1
ATOM 610 C C . SER A 1 84 ? 12.656 9.954 -5.305 1.00 78.38 84 SER A C 1
ATOM 612 O O . SER A 1 84 ? 12.469 9.861 -4.099 1.00 78.38 84 SER A O 1
ATOM 614 N N . LYS A 1 85 ? 11.643 10.142 -6.151 1.00 85.56 85 LYS A N 1
ATOM 615 C CA . LYS A 1 85 ? 10.260 10.352 -5.724 1.00 85.56 85 LYS A CA 1
ATOM 616 C C . LYS A 1 85 ? 9.764 9.214 -4.820 1.00 85.56 85 LYS A C 1
ATOM 618 O O . LYS A 1 85 ? 9.890 8.030 -5.156 1.00 85.56 85 LYS A O 1
ATOM 623 N N . GLY A 1 86 ? 9.210 9.595 -3.675 1.00 89.31 86 GLY A N 1
ATOM 624 C CA . GLY A 1 86 ? 8.617 8.699 -2.693 1.00 89.31 86 GLY A CA 1
ATOM 625 C C . GLY A 1 86 ? 7.279 8.129 -3.155 1.00 89.31 86 GLY A C 1
ATOM 626 O O . GLY A 1 86 ? 6.618 8.656 -4.051 1.00 89.31 86 GLY A O 1
ATOM 627 N N . TRP A 1 87 ? 6.853 7.033 -2.533 1.00 92.94 87 TRP A N 1
ATOM 628 C CA . TRP A 1 87 ? 5.652 6.305 -2.950 1.00 92.94 87 TRP A CA 1
ATOM 629 C C . TRP A 1 87 ? 4.344 7.083 -2.742 1.00 92.94 87 TRP A C 1
ATOM 631 O O . TRP A 1 87 ? 3.450 6.978 -3.580 1.00 92.94 87 TRP A O 1
ATOM 641 N N . VAL A 1 88 ? 4.232 7.916 -1.700 1.00 96.25 88 VAL A N 1
ATOM 642 C CA . VAL A 1 88 ? 3.055 8.783 -1.494 1.00 96.25 88 VAL A CA 1
ATOM 643 C C . VAL A 1 88 ? 3.042 9.890 -2.535 1.00 96.25 88 VAL A C 1
ATOM 645 O O . VAL A 1 88 ? 2.004 10.141 -3.140 1.00 96.25 88 VAL A O 1
ATOM 648 N N . ALA A 1 89 ? 4.189 10.527 -2.781 1.00 95.50 89 ALA A N 1
ATOM 649 C CA . ALA A 1 89 ? 4.302 11.572 -3.795 1.00 95.50 89 ALA A CA 1
ATOM 650 C C . ALA A 1 89 ? 3.974 11.055 -5.204 1.00 95.50 89 ALA A C 1
ATOM 652 O O . ALA A 1 89 ? 3.362 11.777 -5.988 1.00 95.50 89 ALA A O 1
ATOM 653 N N . MET A 1 90 ? 4.335 9.803 -5.508 1.00 94.44 90 MET A N 1
ATOM 654 C CA . MET A 1 90 ? 3.944 9.141 -6.753 1.00 94.44 90 MET A CA 1
ATOM 655 C C . MET A 1 90 ? 2.451 8.811 -6.806 1.00 94.44 90 MET A C 1
ATOM 657 O O . MET A 1 90 ? 1.819 9.056 -7.825 1.00 94.44 90 MET A O 1
ATOM 661 N N . ALA A 1 91 ? 1.868 8.267 -5.736 1.00 96.62 91 ALA A N 1
ATOM 662 C CA . ALA A 1 91 ? 0.465 7.849 -5.736 1.00 96.62 91 ALA A CA 1
ATOM 663 C C . ALA A 1 91 ? -0.528 9.024 -5.680 1.00 96.62 91 ALA A C 1
ATOM 665 O O . ALA A 1 91 ? -1.615 8.931 -6.247 1.00 96.62 91 ALA A O 1
ATOM 666 N N . ALA A 1 92 ? -0.181 10.120 -4.997 1.00 97.31 92 ALA A N 1
ATOM 667 C CA . ALA A 1 92 ? -1.105 11.208 -4.674 1.00 97.31 92 ALA A CA 1
ATOM 668 C C . ALA A 1 92 ? -1.844 11.826 -5.881 1.00 97.31 92 ALA A C 1
ATOM 670 O O . ALA A 1 92 ? -3.046 12.043 -5.760 1.00 97.31 92 ALA A O 1
ATOM 671 N N . PRO A 1 93 ? -1.218 12.065 -7.052 1.00 97.06 93 PRO A N 1
ATOM 672 C CA . PRO A 1 93 ? -1.928 12.617 -8.211 1.00 97.06 93 PRO A CA 1
ATOM 673 C C . PRO A 1 93 ? -2.957 11.665 -8.844 1.00 97.06 93 PRO A C 1
ATOM 675 O O . PRO A 1 93 ? -3.819 12.116 -9.594 1.00 97.06 93 PRO A O 1
ATOM 678 N N . TYR A 1 94 ? -2.862 10.361 -8.563 1.00 96.94 94 TYR A N 1
ATOM 679 C CA . TYR A 1 94 ? -3.672 9.296 -9.176 1.00 96.94 94 TYR A CA 1
ATOM 680 C C . TYR A 1 94 ? -4.641 8.634 -8.180 1.00 96.94 94 TYR A C 1
ATOM 682 O O . TYR A 1 94 ? -5.408 7.729 -8.532 1.00 96.94 94 TYR A O 1
ATOM 690 N N . CYS A 1 95 ? -4.614 9.080 -6.926 1.00 96.56 95 CYS A N 1
ATOM 691 C CA . CYS A 1 95 ? -5.451 8.597 -5.837 1.00 96.56 95 CYS A CA 1
ATOM 692 C C . CYS A 1 95 ? -6.510 9.651 -5.490 1.00 96.56 95 CYS A C 1
ATOM 694 O O . CYS A 1 95 ? -6.240 10.848 -5.554 1.00 96.56 95 CYS A O 1
ATOM 696 N N . SER A 1 96 ? -7.718 9.232 -5.108 1.00 96.25 96 SER A N 1
ATOM 697 C CA . SER A 1 96 ? -8.756 10.167 -4.646 1.00 96.25 96 SER A CA 1
ATOM 698 C C . SER A 1 96 ? -8.552 10.608 -3.190 1.00 96.25 96 SER A C 1
ATOM 700 O O . SER A 1 96 ? -9.153 11.583 -2.736 1.00 96.25 96 SER A O 1
ATOM 702 N N . MET A 1 97 ? -7.690 9.899 -2.459 1.00 96.75 97 MET A N 1
ATOM 703 C CA . MET A 1 97 ? -7.337 10.179 -1.072 1.00 96.75 97 MET A CA 1
ATOM 704 C C . MET A 1 97 ? -6.326 11.331 -0.963 1.00 96.75 97 MET A C 1
ATOM 706 O O . MET A 1 97 ? -5.501 11.545 -1.849 1.00 96.75 97 MET A O 1
ATOM 710 N N . SER A 1 98 ? -6.327 12.047 0.166 1.00 97.00 98 SER A N 1
ATOM 711 C CA . SER A 1 98 ? -5.275 13.033 0.456 1.00 97.00 98 SER A CA 1
ATOM 712 C C . SER A 1 98 ? -3.924 12.351 0.697 1.00 97.00 98 SER A C 1
ATOM 714 O O . SER A 1 98 ? -3.890 11.233 1.204 1.00 97.00 98 SER A O 1
ATOM 716 N N . SER A 1 99 ? -2.803 13.035 0.433 1.00 95.94 99 SER A N 1
ATOM 717 C CA . SER A 1 99 ? -1.455 12.494 0.693 1.00 95.94 99 SER A CA 1
ATOM 718 C C . SER A 1 99 ? -1.279 11.988 2.127 1.00 95.94 99 SER A C 1
ATOM 720 O O . SER A 1 99 ? -0.673 10.945 2.344 1.00 95.94 99 SER A O 1
ATOM 722 N N . GLU A 1 100 ? -1.870 12.679 3.103 1.00 96.12 100 GLU A N 1
ATOM 723 C CA . GLU A 1 100 ? -1.866 12.243 4.501 1.00 96.12 100 GLU A CA 1
ATOM 724 C C . GLU A 1 100 ? -2.658 10.943 4.703 1.00 96.12 100 GLU A C 1
ATOM 726 O O . GLU A 1 100 ? -2.193 10.038 5.387 1.00 96.12 100 GLU A O 1
ATOM 731 N N . SER A 1 101 ? -3.822 10.811 4.059 1.00 96.44 101 SER A N 1
ATOM 732 C CA . SER A 1 101 ? -4.639 9.592 4.126 1.00 96.44 101 SER A CA 1
ATOM 733 C C . SER A 1 101 ? -4.021 8.425 3.357 1.00 96.44 101 SER A C 1
ATOM 735 O O . SER A 1 101 ? -4.310 7.273 3.671 1.00 96.44 101 SER A O 1
ATOM 737 N N . ILE A 1 102 ? -3.168 8.705 2.366 1.00 97.00 102 ILE A N 1
ATOM 738 C CA . ILE A 1 102 ? -2.347 7.706 1.672 1.00 97.00 102 ILE A CA 1
ATOM 739 C C . ILE A 1 102 ? -1.209 7.251 2.587 1.00 97.00 102 ILE A C 1
ATOM 741 O O . ILE A 1 102 ? -0.994 6.050 2.733 1.00 97.00 102 ILE A O 1
ATOM 745 N N . GLN A 1 103 ? -0.508 8.184 3.237 1.00 95.88 103 GLN A N 1
ATOM 746 C CA . GLN A 1 103 ? 0.641 7.870 4.085 1.00 95.88 103 GLN A CA 1
ATOM 747 C C . GLN A 1 103 ? 0.239 7.175 5.391 1.00 95.88 103 GLN A C 1
ATOM 749 O O . GLN A 1 103 ? 0.859 6.184 5.764 1.00 95.88 103 GLN A O 1
ATOM 754 N N . TYR A 1 104 ? -0.809 7.646 6.066 1.00 96.06 104 TYR A N 1
ATOM 755 C CA . TYR A 1 104 ? -1.210 7.177 7.393 1.00 96.06 104 TYR A CA 1
ATOM 756 C C . TYR A 1 104 ? -2.579 6.505 7.353 1.00 96.06 104 TYR A C 1
ATOM 758 O O . TYR A 1 104 ? -3.511 6.994 6.709 1.00 96.06 104 TYR A O 1
ATOM 766 N N . VAL A 1 105 ? -2.727 5.389 8.073 1.00 95.56 105 VAL A N 1
ATOM 767 C CA . VAL A 1 105 ? -4.044 4.748 8.242 1.00 95.56 105 VAL A CA 1
ATOM 768 C C . VAL A 1 105 ? -4.988 5.662 9.016 1.00 95.56 105 VAL A C 1
ATOM 770 O O . VAL A 1 105 ? -6.176 5.748 8.706 1.00 95.56 105 VAL A O 1
ATOM 773 N N . PHE A 1 106 ? -4.437 6.389 9.988 1.00 94.62 106 PHE A N 1
ATOM 774 C CA . PHE A 1 106 ? -5.139 7.389 10.774 1.00 94.62 106 PHE A CA 1
ATOM 775 C C . PHE A 1 106 ? -4.456 8.747 10.566 1.00 94.62 106 PHE A C 1
ATOM 777 O O . PHE A 1 106 ? -3.422 9.001 11.189 1.00 94.62 106 PHE A O 1
ATOM 784 N N . PRO A 1 107 ? -5.006 9.624 9.703 1.00 93.81 107 PRO A N 1
ATOM 785 C CA . PRO A 1 107 ? -4.491 10.979 9.515 1.00 93.81 107 PRO A CA 1
ATOM 786 C C . PRO A 1 107 ? -4.288 11.702 10.854 1.00 93.81 107 PRO A C 1
ATOM 788 O O . PRO A 1 107 ? -5.107 11.572 11.768 1.00 93.81 107 PRO A O 1
ATOM 791 N N . GLY A 1 108 ? -3.175 12.420 10.992 1.00 92.44 108 GLY A N 1
ATOM 792 C CA . GLY A 1 108 ? -2.733 13.037 12.243 1.00 92.44 108 GLY A CA 1
ATOM 793 C C . GLY A 1 108 ? -1.981 12.121 13.220 1.00 92.44 108 GLY A C 1
ATOM 794 O O . GLY A 1 108 ? -1.505 12.617 14.240 1.00 92.44 108 GLY A O 1
ATOM 795 N N . ARG A 1 109 ? -1.844 10.813 12.944 1.00 92.69 109 ARG A N 1
ATOM 796 C CA . ARG A 1 109 ? -1.083 9.861 13.779 1.00 92.69 109 ARG A CA 1
ATOM 797 C C . ARG A 1 109 ? 0.091 9.266 13.011 1.00 92.69 109 ARG A C 1
ATOM 799 O O . ARG A 1 109 ? -0.067 8.289 12.271 1.00 92.69 109 ARG A O 1
ATOM 806 N N . THR A 1 110 ? 1.272 9.847 13.194 1.00 91.19 110 THR A N 1
ATOM 807 C CA . THR A 1 110 ? 2.478 9.489 12.434 1.00 91.19 110 THR A CA 1
ATOM 808 C C . THR A 1 110 ? 2.952 8.061 12.692 1.00 91.19 110 THR A C 1
ATOM 810 O O . THR A 1 110 ? 3.500 7.414 11.804 1.00 91.19 110 THR A O 1
ATOM 813 N N . GLU A 1 111 ? 2.659 7.513 13.868 1.00 89.00 111 GLU A N 1
ATOM 814 C CA . GLU A 1 111 ? 2.947 6.128 14.234 1.00 89.00 111 GLU A CA 1
ATOM 815 C C . GLU A 1 111 ? 2.173 5.098 13.386 1.00 89.00 111 GLU A C 1
ATOM 817 O O . GLU A 1 111 ? 2.565 3.934 13.315 1.00 89.00 111 GLU A O 1
ATOM 822 N N . THR A 1 112 ? 1.111 5.526 12.693 1.00 92.19 112 THR A N 1
ATOM 823 C CA . THR A 1 112 ? 0.244 4.672 11.858 1.00 92.19 112 THR A CA 1
ATOM 824 C C . THR A 1 112 ? 0.620 4.680 10.373 1.00 92.19 112 THR A C 1
ATOM 826 O O . THR A 1 112 ? -0.189 4.327 9.512 1.00 92.19 112 THR A O 1
ATOM 829 N N . GLU A 1 113 ? 1.842 5.110 10.058 1.00 92.19 113 GLU A N 1
ATOM 830 C CA . GLU A 1 113 ? 2.354 5.166 8.690 1.00 92.19 113 GLU A CA 1
ATOM 831 C C . GLU A 1 113 ? 2.315 3.794 7.999 1.00 92.19 113 GLU A C 1
ATOM 833 O O . GLU A 1 113 ? 2.716 2.771 8.559 1.00 92.19 113 GLU A O 1
ATOM 838 N N . ARG A 1 114 ? 1.855 3.760 6.750 1.00 93.06 114 ARG A N 1
ATOM 839 C CA . ARG A 1 114 ? 1.939 2.569 5.903 1.00 93.06 114 ARG A CA 1
ATOM 840 C C . ARG A 1 114 ? 3.376 2.367 5.453 1.00 93.06 114 ARG A C 1
ATOM 842 O O . ARG A 1 114 ? 4.105 3.321 5.201 1.00 93.06 114 ARG A O 1
ATOM 849 N N . ARG A 1 115 ? 3.787 1.113 5.334 1.00 87.38 115 ARG A N 1
ATOM 850 C CA . ARG A 1 115 ? 5.146 0.754 4.934 1.00 87.38 115 ARG A CA 1
ATOM 851 C C . ARG A 1 115 ? 5.161 0.333 3.485 1.00 87.38 115 ARG A C 1
ATOM 853 O O . ARG A 1 115 ? 4.338 -0.490 3.091 1.00 87.38 115 ARG A O 1
ATOM 860 N N . TYR A 1 116 ? 6.102 0.870 2.723 1.00 87.19 116 TYR A N 1
ATOM 861 C CA . TYR A 1 116 ? 6.290 0.526 1.323 1.00 87.19 116 TYR A CA 1
ATOM 862 C C . TYR A 1 116 ? 7.653 -0.125 1.102 1.00 87.19 116 TYR A C 1
ATOM 864 O O . TYR A 1 116 ? 8.685 0.421 1.501 1.00 87.19 116 TYR A O 1
ATOM 872 N N . TYR A 1 117 ? 7.651 -1.264 0.413 1.00 81.81 117 TYR A N 1
ATOM 873 C CA . TYR A 1 117 ? 8.852 -2.020 0.072 1.00 81.81 117 TYR A CA 1
ATOM 874 C C . TYR A 1 117 ? 8.819 -2.514 -1.374 1.00 81.81 117 TYR A C 1
ATOM 876 O O . TYR A 1 117 ? 7.760 -2.658 -1.985 1.00 81.81 117 TYR A O 1
ATOM 884 N N . ILE A 1 118 ? 10.003 -2.842 -1.889 1.00 79.00 118 ILE A N 1
ATOM 885 C CA . ILE A 1 118 ? 10.193 -3.562 -3.148 1.00 79.00 118 ILE A CA 1
ATOM 886 C C . ILE A 1 118 ? 10.969 -4.845 -2.836 1.00 79.00 118 ILE A C 1
ATOM 888 O O . ILE A 1 118 ? 12.011 -4.783 -2.188 1.00 79.00 118 ILE A O 1
ATOM 892 N N . LEU A 1 119 ? 10.474 -6.000 -3.283 1.00 73.38 119 LEU A N 1
ATOM 893 C CA . LEU A 1 119 ? 11.072 -7.318 -3.018 1.00 73.38 119 LEU A CA 1
ATOM 894 C C . LEU A 1 119 ? 11.333 -8.085 -4.319 1.00 73.38 119 LEU A C 1
ATOM 896 O O . LEU A 1 119 ? 10.590 -7.887 -5.274 1.00 73.38 119 LEU A O 1
ATOM 900 N N . THR A 1 120 ? 12.317 -8.995 -4.338 1.00 66.00 120 THR A N 1
ATOM 901 C CA . THR A 1 120 ? 12.610 -9.953 -5.432 1.00 66.00 120 THR A CA 1
ATOM 902 C C . THR A 1 120 ? 12.571 -11.409 -4.906 1.00 66.00 120 THR A C 1
ATOM 904 O O . THR A 1 120 ? 12.868 -11.660 -3.738 1.00 66.00 120 THR A O 1
ATOM 907 N N . LEU A 1 121 ? 12.170 -12.400 -5.724 1.00 54.75 121 LEU A N 1
ATOM 908 C CA . LEU A 1 121 ? 11.960 -13.803 -5.278 1.00 54.75 121 LEU A CA 1
ATOM 909 C C . LEU A 1 121 ? 13.230 -14.664 -5.169 1.00 54.75 121 LEU A C 1
ATOM 911 O O . LEU A 1 121 ? 13.199 -15.657 -4.443 1.00 54.75 121 LEU A O 1
ATOM 915 N N . SER A 1 122 ? 14.315 -14.345 -5.883 1.00 52.03 122 SER A N 1
ATOM 916 C CA . SER A 1 122 ? 15.527 -15.187 -5.965 1.00 52.03 122 SER A CA 1
ATOM 917 C C . SER A 1 122 ? 16.483 -15.058 -4.769 1.00 52.03 122 SER A C 1
ATOM 919 O O . SER A 1 122 ? 17.556 -15.653 -4.763 1.00 52.03 122 SER A O 1
ATOM 921 N N . GLY A 1 123 ? 16.101 -14.288 -3.754 1.00 47.00 123 GLY A N 1
ATOM 922 C CA . GLY A 1 123 ? 16.879 -14.019 -2.553 1.00 47.00 123 GLY A CA 1
ATOM 923 C C . GLY A 1 123 ? 16.445 -12.683 -1.964 1.00 47.00 123 GLY A C 1
ATOM 924 O O . GLY A 1 123 ? 16.118 -11.761 -2.707 1.00 47.00 123 GLY A O 1
ATOM 925 N N . LEU A 1 124 ? 16.433 -12.571 -0.637 1.00 42.81 124 LEU A N 1
ATOM 926 C CA . LEU A 1 124 ? 16.108 -11.332 0.068 1.00 42.81 124 LEU A CA 1
ATOM 927 C C . LEU A 1 124 ? 17.268 -10.338 -0.003 1.00 42.81 124 LEU A C 1
ATOM 929 O O . LEU A 1 124 ? 17.985 -10.076 0.954 1.00 42.81 124 LEU A O 1
ATOM 933 N N . SER A 1 125 ? 17.459 -9.792 -1.195 1.00 39.72 125 SER A N 1
ATOM 934 C CA . SER A 1 125 ? 18.292 -8.627 -1.434 1.00 39.72 125 SER A CA 1
ATOM 935 C C . SER A 1 125 ? 17.453 -7.372 -1.177 1.00 39.72 125 SER A C 1
ATOM 937 O O . SER A 1 125 ? 16.993 -6.724 -2.115 1.00 39.72 125 SER A O 1
ATOM 939 N N . LEU A 1 126 ? 17.267 -7.009 0.095 1.00 45.88 126 LEU A N 1
ATOM 940 C CA . LEU A 1 126 ? 17.218 -5.590 0.450 1.00 45.88 126 LEU A CA 1
ATOM 941 C C . LEU A 1 126 ? 18.668 -5.174 0.663 1.00 45.88 126 LEU A C 1
ATOM 943 O O . LEU A 1 126 ? 19.238 -5.362 1.736 1.00 45.88 126 LEU A O 1
ATOM 947 N N . ALA A 1 127 ? 19.295 -4.691 -0.396 1.00 35.38 127 ALA A N 1
ATOM 948 C CA . ALA A 1 127 ? 20.569 -4.016 -0.283 1.00 35.38 127 ALA A CA 1
ATOM 949 C C . ALA A 1 127 ? 20.486 -2.719 -1.092 1.00 35.38 127 ALA A C 1
ATOM 951 O O . ALA A 1 127 ? 19.860 -2.692 -2.155 1.00 35.38 127 ALA A O 1
ATOM 952 N N . PRO A 1 128 ? 21.183 -1.656 -0.675 1.00 31.00 128 PRO A N 1
ATOM 953 C CA . PRO A 1 128 ? 21.496 -0.490 -1.477 1.00 31.00 128 PRO A CA 1
ATOM 954 C C . PRO A 1 128 ? 22.570 -0.870 -2.500 1.00 31.00 128 PRO A C 1
ATOM 956 O O . PRO A 1 128 ? 23.592 -0.208 -2.663 1.00 31.00 128 PRO A O 1
ATOM 959 N N . SER A 1 129 ? 22.322 -1.956 -3.228 1.00 33.41 129 SER A N 1
ATOM 960 C CA . SER A 1 129 ? 22.902 -2.247 -4.527 1.00 33.41 129 SER A CA 1
ATOM 961 C C . SER A 1 129 ? 21.914 -2.000 -5.665 1.00 33.41 129 SER A C 1
ATOM 963 O O . SER A 1 129 ? 22.129 -2.442 -6.784 1.00 33.41 129 SER A O 1
ATOM 965 N N . LEU A 1 130 ? 20.971 -1.077 -5.442 1.00 40.59 130 LEU A N 1
ATOM 966 C CA . LEU A 1 130 ? 20.798 -0.000 -6.418 1.00 40.59 130 LEU A CA 1
ATOM 967 C C . LEU A 1 130 ? 22.060 0.890 -6.547 1.00 40.59 130 LEU A C 1
ATOM 969 O O . LEU A 1 130 ? 22.065 1.798 -7.355 1.00 40.59 130 LEU A O 1
ATOM 973 N N . SER A 1 131 ? 23.171 0.629 -5.843 1.00 35.66 131 SER A N 1
ATOM 974 C CA . SER A 1 131 ? 24.496 1.172 -6.197 1.00 35.66 131 SER A CA 1
ATOM 975 C C . SER A 1 131 ? 25.039 0.697 -7.560 1.00 35.66 131 SER A C 1
ATOM 977 O O . SER A 1 131 ? 26.014 1.271 -8.038 1.00 35.66 131 SER A O 1
ATOM 979 N N . VAL A 1 132 ? 24.387 -0.262 -8.238 1.00 38.12 132 VAL A N 1
ATOM 980 C CA . VAL A 1 132 ? 24.653 -0.606 -9.658 1.00 38.12 132 VAL A CA 1
ATOM 981 C C . VAL A 1 132 ? 23.538 -0.097 -10.604 1.00 38.12 132 VAL A C 1
ATOM 983 O O . VAL A 1 132 ? 23.578 -0.320 -11.810 1.00 38.12 132 VAL A O 1
ATOM 986 N N . TYR A 1 133 ? 22.573 0.678 -10.099 1.00 46.16 133 TYR A N 1
ATOM 987 C CA . TYR A 1 133 ? 21.444 1.223 -10.868 1.00 46.16 133 TYR A CA 1
ATOM 988 C C . TYR A 1 133 ? 21.392 2.754 -10.771 1.00 46.16 133 TYR A C 1
ATOM 990 O O . TYR A 1 133 ? 21.667 3.313 -9.718 1.00 46.16 133 TYR A O 1
ATOM 998 N N . PRO A 1 134 ? 21.033 3.443 -11.862 1.00 40.94 134 PRO A N 1
ATOM 999 C CA . PRO A 1 134 ? 21.952 4.342 -12.552 1.00 40.94 134 PRO A CA 1
ATOM 1000 C C . PRO A 1 134 ? 22.313 5.562 -11.680 1.00 40.94 134 PRO A C 1
ATOM 1002 O O . PRO A 1 134 ? 21.684 6.616 -11.766 1.00 40.94 134 PRO A O 1
ATOM 1005 N N . GLY A 1 135 ? 23.334 5.416 -10.840 1.00 40.66 135 GLY A N 1
ATOM 1006 C CA . GLY A 1 135 ? 23.684 6.432 -9.858 1.00 40.66 135 GLY A CA 1
ATOM 1007 C C . GLY A 1 135 ? 22.719 6.427 -8.674 1.00 40.66 135 GLY A C 1
ATOM 1008 O O . GLY A 1 135 ? 21.505 6.302 -8.811 1.00 40.66 135 GLY A O 1
ATOM 1009 N N . VAL A 1 136 ? 23.292 6.563 -7.486 1.00 44.97 136 VAL A N 1
ATOM 1010 C CA . VAL A 1 136 ? 22.581 6.816 -6.231 1.00 44.97 136 VAL A CA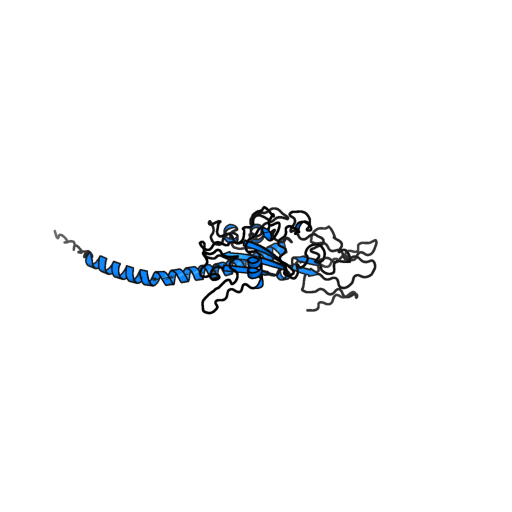 1
ATOM 1011 C C . VAL A 1 136 ? 21.390 7.760 -6.484 1.00 44.97 136 VAL A C 1
ATOM 1013 O O . VAL A 1 136 ? 21.596 8.911 -6.860 1.00 44.97 136 VAL A O 1
ATOM 1016 N N . GLY A 1 137 ? 20.154 7.267 -6.329 1.00 52.38 137 GLY A N 1
ATOM 1017 C CA . GLY A 1 137 ? 18.945 8.100 -6.388 1.00 52.38 137 GLY A CA 1
ATOM 1018 C C . GLY A 1 137 ? 18.232 8.243 -7.741 1.00 52.38 137 GLY A C 1
ATOM 1019 O O . GLY A 1 137 ? 17.540 9.240 -7.914 1.00 52.38 137 GLY A O 1
ATOM 1020 N N . ASN A 1 138 ? 18.352 7.300 -8.689 1.00 61.53 138 ASN A N 1
ATOM 1021 C CA . ASN A 1 138 ? 17.578 7.352 -9.942 1.00 61.53 138 ASN A CA 1
ATOM 1022 C C . ASN A 1 138 ? 16.759 6.074 -10.215 1.00 61.53 138 ASN A C 1
ATOM 1024 O O . ASN A 1 138 ? 17.165 5.176 -10.945 1.00 61.53 138 ASN A O 1
ATOM 1028 N N . TYR A 1 139 ? 15.547 6.011 -9.666 1.00 70.31 139 TYR A N 1
ATOM 1029 C CA . TYR A 1 139 ? 14.560 4.942 -9.897 1.00 70.31 139 TYR A CA 1
ATOM 1030 C C . TYR A 1 139 ? 13.758 5.118 -11.195 1.00 70.31 139 TYR A C 1
ATOM 1032 O O . TYR A 1 139 ? 12.769 4.426 -11.459 1.00 70.31 139 TYR A O 1
ATOM 1040 N N . ARG A 1 140 ? 14.182 6.069 -12.024 1.00 72.62 140 ARG A N 1
ATOM 1041 C CA . ARG A 1 140 ? 13.625 6.309 -13.345 1.00 72.62 140 ARG A CA 1
ATOM 1042 C C . ARG A 1 140 ? 13.980 5.157 -14.277 1.00 72.62 140 ARG A C 1
ATOM 1044 O O . ARG A 1 140 ? 15.077 4.602 -14.198 1.00 72.62 140 ARG A O 1
ATOM 1051 N N . VAL A 1 141 ? 13.077 4.823 -15.194 1.00 67.69 141 VAL A N 1
ATOM 1052 C CA . VAL A 1 141 ? 13.387 3.908 -16.296 1.00 67.69 141 VAL A CA 1
ATOM 1053 C C . VAL A 1 141 ? 14.541 4.530 -17.081 1.00 67.69 141 VAL A C 1
ATOM 1055 O O . VAL A 1 141 ? 14.381 5.635 -17.615 1.00 67.69 141 VAL A O 1
ATOM 1058 N N . PRO A 1 142 ? 15.717 3.877 -17.153 1.00 68.44 142 PRO A N 1
ATOM 1059 C CA . PRO A 1 142 ? 16.763 4.301 -18.055 1.00 68.44 142 PRO A CA 1
ATOM 1060 C C . PRO A 1 142 ? 16.165 4.372 -19.442 1.00 68.44 142 PRO A C 1
ATOM 1062 O O . PRO A 1 142 ? 15.280 3.599 -19.796 1.00 68.44 142 PRO A O 1
ATOM 1065 N N . ALA A 1 143 ? 16.680 5.246 -20.280 1.00 64.69 143 ALA A N 1
ATOM 1066 C CA . ALA A 1 143 ? 16.184 5.266 -21.638 1.00 64.69 143 ALA A CA 1
ATOM 1067 C C . ALA A 1 143 ? 16.621 4.023 -22.449 1.00 64.69 143 ALA A C 1
ATOM 1069 O O . ALA A 1 143 ? 16.088 3.793 -23.522 1.00 64.69 143 ALA A O 1
ATOM 1070 N N . THR A 1 144 ? 17.528 3.203 -21.895 1.00 61.03 144 THR A N 1
ATOM 1071 C CA . THR A 1 144 ? 17.847 1.813 -22.283 1.00 61.03 144 THR A CA 1
ATOM 1072 C C . THR A 1 144 ? 17.096 0.749 -21.473 1.00 61.03 144 THR A C 1
ATOM 1074 O O . THR A 1 144 ? 17.289 -0.448 -21.712 1.00 61.03 144 THR A O 1
ATOM 1077 N N . GLY A 1 145 ? 16.098 1.157 -20.685 1.00 63.94 145 GLY A N 1
ATOM 1078 C CA . GLY A 1 145 ? 15.113 0.273 -20.080 1.00 63.94 145 GLY A CA 1
ATOM 1079 C C . GLY A 1 145 ? 15.747 -0.554 -18.981 1.00 63.94 145 GLY A C 1
ATOM 1080 O O . GLY A 1 145 ? 16.939 -0.439 -18.680 1.00 63.94 145 GLY A O 1
ATOM 1081 N N . TRP A 1 146 ? 14.949 -1.389 -18.336 1.00 69.31 146 TRP A N 1
ATOM 1082 C CA . TRP A 1 146 ? 15.458 -2.246 -17.277 1.00 69.31 146 TRP A CA 1
ATOM 1083 C C . TRP A 1 146 ? 15.854 -3.606 -17.843 1.00 69.31 146 TRP A C 1
ATOM 1085 O O . TRP A 1 146 ? 15.008 -4.443 -18.140 1.00 69.31 146 TRP A O 1
ATOM 1095 N N . ASN A 1 147 ? 17.157 -3.826 -18.018 1.00 62.84 147 ASN A N 1
ATOM 1096 C CA . ASN A 1 147 ? 17.697 -5.112 -18.461 1.00 62.84 147 ASN A CA 1
ATOM 1097 C C . ASN A 1 147 ? 17.861 -6.066 -17.264 1.00 62.84 147 ASN A C 1
ATOM 1099 O O . ASN A 1 147 ? 18.516 -5.728 -16.271 1.00 62.84 147 ASN A O 1
ATOM 1103 N N . THR A 1 148 ? 17.311 -7.278 -17.397 1.00 57.78 148 THR A N 1
ATOM 1104 C CA . THR A 1 148 ? 17.298 -8.326 -16.362 1.00 57.78 148 THR A CA 1
ATOM 1105 C C . THR A 1 148 ? 18.671 -8.901 -16.018 1.00 57.78 148 THR A C 1
ATOM 1107 O O . THR A 1 148 ? 18.817 -9.529 -14.976 1.00 57.78 148 THR A O 1
ATOM 1110 N N . ASN A 1 149 ? 19.673 -8.720 -16.879 1.00 56.88 149 ASN A N 1
ATOM 1111 C CA . ASN A 1 149 ? 20.983 -9.367 -16.746 1.00 56.88 149 ASN A CA 1
ATOM 1112 C C . ASN A 1 149 ? 22.038 -8.484 -16.068 1.00 56.88 149 ASN A C 1
ATOM 1114 O O . ASN A 1 149 ? 23.106 -8.975 -15.719 1.00 56.88 149 ASN A O 1
ATOM 1118 N N . VAL A 1 150 ? 21.775 -7.183 -15.932 1.00 57.12 150 VAL A N 1
ATOM 1119 C CA . VAL A 1 150 ? 22.785 -6.206 -15.486 1.00 57.12 150 VAL A CA 1
ATOM 1120 C C . VAL A 1 150 ? 22.216 -5.257 -14.454 1.00 57.12 150 VAL A C 1
ATOM 1122 O O . VAL A 1 150 ? 22.884 -4.949 -13.475 1.00 57.12 150 VAL A O 1
ATOM 1125 N N . ILE A 1 151 ? 20.995 -4.786 -14.692 1.00 58.69 151 ILE A N 1
ATOM 1126 C CA . ILE A 1 151 ? 20.466 -3.662 -13.950 1.00 58.69 151 ILE A CA 1
ATOM 1127 C C . ILE A 1 151 ? 19.488 -4.205 -12.895 1.00 58.69 151 ILE A C 1
ATOM 1129 O O . ILE A 1 151 ? 19.789 -4.089 -11.710 1.00 58.69 151 ILE A O 1
ATOM 1133 N N . TRP A 1 152 ? 18.393 -4.898 -13.267 1.00 66.06 152 TRP A N 1
ATOM 1134 C CA . TRP A 1 152 ? 17.415 -5.462 -12.302 1.00 66.06 152 TRP A CA 1
ATOM 1135 C C . TRP A 1 152 ? 17.304 -6.990 -12.382 1.00 66.06 152 TRP A C 1
ATOM 1137 O O . TRP A 1 152 ? 16.365 -7.516 -12.995 1.00 66.06 152 TRP A O 1
ATOM 1147 N N . PRO A 1 153 ? 18.226 -7.742 -11.761 1.00 61.25 153 PRO A N 1
ATOM 1148 C CA . PRO A 1 153 ? 18.102 -9.191 -11.713 1.00 61.25 153 PRO A CA 1
ATOM 1149 C C . PRO A 1 153 ? 16.808 -9.591 -10.995 1.00 61.25 153 PRO A C 1
ATOM 1151 O O . PRO A 1 153 ? 16.527 -9.149 -9.882 1.00 61.25 153 PRO A O 1
ATOM 1154 N N . GLY A 1 154 ? 15.994 -10.416 -11.659 1.00 69.44 154 GLY A N 1
ATOM 1155 C CA . GLY A 1 154 ? 14.766 -10.967 -11.084 1.00 69.44 154 GLY A CA 1
ATOM 1156 C C . GLY A 1 154 ? 13.532 -10.060 -11.120 1.00 69.44 154 GLY A C 1
ATOM 1157 O O . GLY A 1 154 ? 12.561 -10.395 -10.448 1.00 69.44 154 GLY A O 1
ATOM 1158 N N . ILE A 1 155 ? 13.513 -8.978 -11.915 1.00 70.94 155 ILE A N 1
ATOM 1159 C CA . ILE A 1 155 ? 12.356 -8.059 -12.030 1.00 70.94 155 ILE A CA 1
ATOM 1160 C C . ILE A 1 155 ? 11.013 -8.763 -12.300 1.00 70.94 155 ILE A C 1
ATOM 1162 O O . ILE A 1 155 ? 9.989 -8.367 -11.753 1.00 70.94 155 ILE A O 1
ATOM 1166 N N . GLN A 1 156 ? 11.025 -9.861 -13.069 1.00 70.88 156 GLN A N 1
ATOM 1167 C CA . GLN A 1 156 ? 9.834 -10.670 -13.386 1.00 70.88 156 GLN A CA 1
ATOM 1168 C C . GLN A 1 156 ? 9.196 -11.302 -12.139 1.00 70.88 156 GLN A C 1
ATOM 1170 O O . GLN A 1 156 ? 8.056 -11.752 -12.150 1.00 70.88 156 GLN A O 1
ATOM 1175 N N . THR A 1 157 ? 9.979 -11.376 -11.071 1.00 74.38 157 THR A N 1
ATOM 1176 C CA . THR A 1 157 ? 9.656 -12.031 -9.813 1.00 74.38 157 THR A CA 1
ATOM 1177 C C . THR A 1 157 ? 9.642 -11.030 -8.652 1.00 74.38 157 THR A C 1
ATOM 1179 O O . THR A 1 157 ? 9.713 -11.413 -7.483 1.00 74.38 157 THR A O 1
ATOM 1182 N N . SER A 1 158 ? 9.595 -9.738 -8.986 1.00 77.75 158 SER A N 1
ATOM 1183 C CA . SER A 1 158 ? 9.582 -8.647 -8.025 1.00 77.75 158 SER A CA 1
ATOM 1184 C C . SER A 1 158 ? 8.167 -8.174 -7.711 1.00 77.75 158 SER A C 1
ATOM 1186 O O . SER A 1 158 ? 7.277 -8.227 -8.562 1.00 77.75 158 SER A O 1
ATOM 1188 N N . PHE A 1 159 ? 7.977 -7.650 -6.501 1.00 81.75 159 PHE A N 1
ATOM 1189 C CA . PHE A 1 159 ? 6.703 -7.106 -6.028 1.00 81.75 159 PHE A CA 1
ATOM 1190 C C . PHE A 1 159 ? 6.910 -5.757 -5.347 1.00 81.75 159 PHE A C 1
ATOM 1192 O O . PHE A 1 159 ? 7.891 -5.569 -4.625 1.00 81.75 159 PHE A O 1
ATOM 1199 N N . LEU A 1 160 ? 5.950 -4.856 -5.532 1.00 86.69 160 LEU A N 1
ATOM 1200 C CA . LEU A 1 160 ? 5.716 -3.732 -4.631 1.00 86.69 160 LEU A CA 1
ATOM 1201 C C . LEU A 1 160 ? 4.861 -4.224 -3.472 1.00 86.69 160 LEU A C 1
ATOM 1203 O O . LEU A 1 160 ? 3.917 -4.982 -3.691 1.00 86.69 160 LEU A O 1
ATOM 1207 N N . VAL A 1 161 ? 5.170 -3.805 -2.253 1.00 86.50 161 VAL A N 1
ATOM 1208 C CA . VAL A 1 161 ? 4.473 -4.281 -1.057 1.00 86.50 161 VAL A CA 1
ATOM 1209 C C . VAL A 1 161 ? 4.104 -3.097 -0.190 1.00 86.50 161 VAL A C 1
ATOM 1211 O O . VAL A 1 161 ? 4.977 -2.340 0.223 1.00 86.50 161 VAL A O 1
ATOM 1214 N N . LEU A 1 162 ? 2.814 -2.971 0.101 1.00 90.75 162 LEU A N 1
ATOM 1215 C CA . LEU A 1 162 ? 2.278 -2.060 1.102 1.00 90.75 162 LEU A CA 1
ATOM 1216 C C . LEU A 1 162 ? 1.857 -2.866 2.326 1.00 90.75 162 LEU A C 1
ATOM 1218 O O . LEU A 1 162 ? 1.149 -3.862 2.182 1.00 90.75 162 LEU A O 1
ATOM 1222 N N . ILE A 1 163 ? 2.271 -2.430 3.512 1.00 88.81 163 ILE A N 1
ATOM 1223 C CA . ILE A 1 163 ? 1.894 -3.034 4.793 1.00 88.81 163 ILE A CA 1
ATOM 1224 C C . ILE A 1 163 ? 1.278 -1.956 5.679 1.00 88.81 163 ILE A C 1
ATOM 1226 O O . ILE A 1 163 ? 1.833 -0.866 5.811 1.00 88.81 163 ILE A O 1
ATOM 1230 N N . SER A 1 164 ? 0.139 -2.250 6.296 1.00 92.44 164 SER A N 1
ATOM 1231 C CA . SER A 1 164 ? -0.540 -1.322 7.199 1.00 92.44 164 SER A CA 1
ATOM 1232 C C . SER A 1 164 ? -1.251 -2.039 8.349 1.00 92.44 164 SER A C 1
ATOM 1234 O O . SER A 1 164 ? -1.433 -3.261 8.333 1.00 92.44 164 SER A O 1
ATOM 1236 N N . SER A 1 165 ? -1.633 -1.267 9.371 1.00 91.50 165 SER A N 1
ATOM 1237 C CA . SER A 1 165 ? -2.404 -1.737 10.522 1.00 91.50 165 SER A CA 1
ATOM 1238 C C . SER A 1 165 ? -3.675 -0.906 10.690 1.00 91.50 165 SER A C 1
ATOM 1240 O O . SER A 1 165 ? -3.600 0.308 10.867 1.00 91.50 165 SER A O 1
ATOM 1242 N N . SER A 1 166 ? -4.849 -1.544 10.680 1.00 92.06 166 SER A N 1
ATOM 1243 C CA . SER A 1 166 ? -6.142 -0.867 10.902 1.00 92.06 166 SER A CA 1
ATOM 1244 C C . SER A 1 166 ? -6.467 -0.606 12.369 1.00 92.06 166 SER A C 1
ATOM 1246 O O . SER A 1 166 ? -7.581 -0.189 12.687 1.00 92.06 166 SER A O 1
ATOM 1248 N N . LYS A 1 167 ? -5.518 -0.827 13.283 1.00 89.19 167 LYS A N 1
ATOM 1249 C CA . LYS A 1 167 ? -5.669 -0.442 14.683 1.00 89.19 167 LYS A CA 1
ATOM 1250 C C . LYS A 1 167 ? -4.473 0.402 15.108 1.00 89.19 167 LYS A C 1
ATOM 1252 O O . LYS A 1 167 ? -3.341 -0.053 14.982 1.00 89.19 167 LYS A O 1
ATOM 1257 N N . PRO A 1 168 ? -4.705 1.591 15.674 1.00 85.44 168 PRO A N 1
ATOM 1258 C CA . PRO A 1 168 ? -3.619 2.522 15.932 1.00 85.44 168 PRO A CA 1
ATOM 1259 C C . PRO A 1 168 ? -2.709 2.098 17.093 1.00 85.44 168 PRO A C 1
ATOM 1261 O O . PRO A 1 168 ? -1.584 2.569 17.178 1.00 85.44 168 PRO A O 1
ATOM 1264 N N . ASP A 1 169 ? -3.181 1.212 17.975 1.00 85.19 169 ASP A N 1
ATOM 1265 C CA . ASP A 1 169 ? -2.376 0.670 19.081 1.00 85.19 169 ASP A CA 1
ATOM 1266 C C . ASP A 1 169 ? -1.486 -0.499 18.634 1.00 85.19 169 ASP A C 1
ATOM 1268 O O . ASP A 1 169 ? -0.599 -0.923 19.366 1.00 85.19 169 ASP A O 1
ATOM 1272 N N . TYR A 1 170 ? -1.754 -1.051 17.449 1.00 83.00 170 TYR A N 1
ATOM 1273 C CA . TYR A 1 170 ? -1.006 -2.154 16.867 1.00 83.00 170 TYR A CA 1
ATOM 1274 C C . TYR A 1 170 ? -0.003 -1.589 15.874 1.00 83.00 170 TYR A C 1
ATOM 1276 O O . TYR A 1 170 ? -0.277 -1.490 14.674 1.00 83.00 170 TYR A O 1
ATOM 1284 N N . LEU A 1 171 ? 1.150 -1.187 16.402 1.00 83.00 171 LEU A N 1
ATOM 1285 C CA . LEU A 1 171 ? 2.223 -0.612 15.609 1.00 83.00 171 LEU A CA 1
ATOM 1286 C C . LEU A 1 171 ? 2.928 -1.697 14.793 1.00 83.00 171 LEU A C 1
ATOM 1288 O O . LEU A 1 171 ? 3.026 -2.860 15.195 1.00 83.00 171 LEU A O 1
ATOM 1292 N N . LEU A 1 172 ? 3.390 -1.299 13.612 1.00 81.50 172 LEU A N 1
ATOM 1293 C CA . LEU A 1 172 ? 4.216 -2.143 12.762 1.00 81.50 172 LEU A CA 1
ATOM 1294 C C . LEU A 1 172 ? 5.658 -2.093 13.265 1.00 81.50 172 LEU A C 1
ATOM 1296 O O . LEU A 1 172 ? 6.221 -1.008 13.414 1.00 81.50 172 LEU A O 1
ATOM 1300 N N . ALA A 1 173 ? 6.253 -3.266 13.476 1.00 77.25 173 ALA A N 1
ATOM 1301 C CA . ALA A 1 173 ? 7.652 -3.398 13.877 1.00 77.25 173 ALA A CA 1
ATOM 1302 C C . ALA A 1 173 ? 8.613 -3.106 12.712 1.00 77.25 173 ALA A C 1
ATOM 1304 O O . ALA A 1 173 ? 9.767 -2.740 12.926 1.00 77.25 173 ALA A O 1
ATOM 1305 N N . CYS A 1 174 ? 8.138 -3.235 11.470 1.00 74.06 174 CYS A N 1
ATOM 1306 C CA . CYS A 1 174 ? 8.936 -2.929 10.293 1.00 74.06 174 CYS A CA 1
ATOM 1307 C C . CYS A 1 174 ? 9.156 -1.405 10.126 1.00 74.06 174 CYS A C 1
ATOM 1309 O O . CYS A 1 174 ? 8.291 -0.588 10.477 1.00 74.06 174 CYS A O 1
ATOM 1311 N N . PRO A 1 175 ? 10.327 -0.997 9.606 1.00 75.50 175 PRO A N 1
ATOM 1312 C CA . PRO A 1 175 ? 10.777 0.394 9.600 1.00 75.50 175 PRO A CA 1
ATOM 1313 C C . PRO A 1 175 ? 9.990 1.274 8.620 1.00 75.50 175 PRO A C 1
ATOM 1315 O O . PRO A 1 175 ? 9.558 0.802 7.567 1.00 75.50 175 PRO A O 1
ATOM 1318 N N . VAL A 1 176 ? 9.853 2.562 8.945 1.00 77.00 176 VAL A N 1
ATOM 1319 C CA . VAL A 1 176 ? 9.313 3.601 8.044 1.00 77.00 176 VAL A CA 1
ATOM 1320 C C . VAL A 1 176 ? 10.266 3.908 6.884 1.00 77.00 176 VAL A C 1
ATOM 1322 O O . VAL A 1 176 ? 11.466 3.669 6.979 1.00 77.00 176 VAL A O 1
ATOM 1325 N N . ASN A 1 177 ? 9.749 4.484 5.797 1.00 75.69 177 ASN A N 1
ATOM 1326 C CA . ASN A 1 177 ? 10.574 5.000 4.705 1.00 75.69 177 ASN A CA 1
ATOM 1327 C C . ASN A 1 177 ? 11.254 6.315 5.154 1.00 75.69 177 ASN A C 1
ATOM 1329 O O . ASN A 1 177 ? 10.593 7.345 5.262 1.00 75.69 177 ASN A O 1
ATOM 1333 N N . SER A 1 178 ? 12.556 6.287 5.462 1.00 65.31 178 SER A N 1
ATOM 1334 C CA . SER A 1 178 ? 13.232 7.362 6.214 1.00 65.31 178 SER A CA 1
ATOM 1335 C C . SER A 1 178 ? 14.050 8.368 5.394 1.00 65.31 178 SER A C 1
ATOM 1337 O O . SER A 1 178 ? 14.682 9.233 5.990 1.00 65.31 178 SER A O 1
ATOM 1339 N N . GLY A 1 179 ? 14.084 8.301 4.058 1.00 60.00 179 GLY A N 1
ATOM 1340 C CA . GLY A 1 179 ? 14.903 9.210 3.228 1.00 60.00 179 GLY A CA 1
ATOM 1341 C C . GLY A 1 179 ? 16.404 8.905 3.246 1.00 60.00 179 GLY A C 1
ATOM 1342 O O . GLY A 1 179 ? 17.094 9.082 2.243 1.00 60.00 179 GLY A O 1
ATOM 1343 N N . ASP A 1 180 ? 16.893 8.371 4.359 1.00 55.00 180 ASP A N 1
ATOM 1344 C CA . ASP A 1 180 ? 18.207 7.767 4.480 1.00 55.00 180 ASP A CA 1
ATOM 1345 C C . ASP A 1 180 ? 18.132 6.343 3.927 1.00 55.00 180 ASP A C 1
ATOM 1347 O O . ASP A 1 180 ? 17.704 5.407 4.601 1.00 55.00 180 ASP A O 1
ATOM 1351 N N . ALA A 1 181 ? 18.521 6.180 2.663 1.00 47.94 181 ALA A N 1
ATOM 1352 C CA . ALA A 1 181 ? 18.548 4.916 1.926 1.00 47.94 181 ALA A CA 1
ATOM 1353 C C . ALA A 1 181 ? 19.583 3.895 2.466 1.00 47.94 181 ALA A C 1
ATOM 1355 O O . ALA A 1 181 ? 20.246 3.192 1.701 1.00 47.94 181 ALA A O 1
ATOM 1356 N N . THR A 1 182 ? 19.761 3.810 3.784 1.00 46.16 182 THR A N 1
ATOM 1357 C CA . THR A 1 182 ? 20.784 3.021 4.476 1.00 46.16 182 THR A CA 1
ATOM 1358 C C . THR A 1 182 ? 20.222 1.792 5.181 1.00 46.16 182 THR A C 1
ATOM 1360 O O . THR A 1 182 ? 20.767 1.346 6.187 1.00 46.16 182 THR A O 1
ATOM 1363 N N . TYR A 1 183 ? 19.218 1.127 4.610 1.00 47.28 183 TYR A N 1
ATOM 1364 C CA . TYR A 1 183 ? 19.012 -0.293 4.922 1.00 47.28 183 TYR A CA 1
ATOM 1365 C C . TYR A 1 183 ? 20.078 -1.105 4.173 1.00 47.28 183 TYR A C 1
ATOM 1367 O O . TYR A 1 183 ? 19.786 -1.781 3.190 1.00 47.28 183 TYR A O 1
ATOM 1375 N N . THR A 1 184 ? 21.350 -0.935 4.577 1.00 37.97 184 THR A N 1
ATOM 1376 C CA . THR A 1 184 ? 22.533 -1.364 3.813 1.00 37.97 184 THR A CA 1
ATOM 1377 C C . THR A 1 184 ? 22.711 -2.859 3.716 1.00 37.97 184 THR A C 1
ATOM 1379 O O . THR A 1 184 ? 23.252 -3.358 2.735 1.00 37.97 184 THR A O 1
ATOM 1382 N N . THR A 1 185 ? 22.205 -3.578 4.700 1.00 38.97 185 THR A N 1
ATOM 1383 C CA . THR A 1 185 ? 22.064 -5.021 4.659 1.00 38.97 185 THR A CA 1
ATOM 1384 C C . THR A 1 185 ? 20.934 -5.418 5.594 1.00 38.97 185 THR A C 1
ATOM 1386 O O . THR A 1 185 ? 20.691 -4.788 6.623 1.00 38.97 185 THR A O 1
ATOM 1389 N N . TRP A 1 186 ? 20.300 -6.525 5.235 1.00 43.84 186 TRP A N 1
ATOM 1390 C CA . TRP A 1 186 ? 19.379 -7.348 6.018 1.00 43.84 186 TRP A CA 1
ATOM 1391 C C . TRP A 1 186 ? 19.701 -7.505 7.519 1.00 43.84 186 TRP A C 1
ATOM 1393 O O . TRP A 1 186 ? 18.810 -7.808 8.298 1.00 43.84 186 TRP A O 1
ATOM 1403 N N . ALA A 1 187 ? 20.956 -7.306 7.935 1.00 36.41 187 ALA A N 1
ATOM 1404 C CA . ALA A 1 187 ? 21.414 -7.446 9.317 1.00 36.41 187 ALA A CA 1
ATOM 1405 C C . ALA A 1 187 ? 21.014 -6.279 10.245 1.00 36.41 187 ALA A C 1
ATOM 1407 O O . ALA A 1 187 ? 21.159 -6.402 11.456 1.00 36.41 187 ALA A O 1
ATOM 1408 N N . GLY A 1 188 ? 20.539 -5.153 9.696 1.00 41.16 188 GLY A N 1
ATOM 1409 C CA . GLY A 1 188 ? 20.074 -3.995 10.476 1.00 41.16 188 GLY A CA 1
ATOM 1410 C C . GLY A 1 188 ? 18.561 -3.947 10.717 1.00 41.16 188 GLY A C 1
ATOM 1411 O O . GLY A 1 188 ? 18.091 -3.036 11.394 1.00 41.16 188 GLY A O 1
ATOM 1412 N N . LEU A 1 189 ? 17.801 -4.890 10.152 1.00 44.91 189 LEU A N 1
ATOM 1413 C CA . LEU A 1 189 ? 16.367 -5.041 10.386 1.00 44.91 189 LEU A CA 1
ATOM 1414 C C . LEU A 1 189 ? 16.131 -6.364 11.107 1.00 44.91 189 LEU A C 1
ATOM 1416 O O . LEU A 1 189 ? 16.349 -7.420 10.523 1.00 44.91 189 LEU A O 1
ATOM 1420 N N . ASP A 1 190 ? 15.656 -6.317 12.349 1.00 42.66 190 ASP A N 1
ATOM 1421 C CA . ASP A 1 190 ? 14.940 -7.453 12.931 1.00 42.66 190 ASP A CA 1
ATOM 1422 C C . ASP A 1 190 ? 13.622 -7.630 12.150 1.00 42.66 190 ASP A C 1
ATOM 1424 O O . ASP A 1 190 ? 12.919 -6.664 11.868 1.00 42.66 190 ASP A O 1
ATOM 1428 N N . GLY A 1 191 ? 13.267 -8.853 11.756 1.00 50.03 191 GLY A N 1
ATOM 1429 C CA . GLY A 1 191 ? 12.037 -9.133 10.997 1.00 50.03 191 GLY A CA 1
ATOM 1430 C C . GLY A 1 191 ? 12.019 -9.113 9.467 1.00 50.03 191 GLY A C 1
ATOM 1431 O O . GLY A 1 191 ? 10.961 -8.904 8.867 1.00 50.03 191 GLY A O 1
ATOM 1432 N N . PRO A 1 192 ? 13.118 -9.399 8.775 1.00 51.53 192 PRO A N 1
ATOM 1433 C CA . PRO A 1 192 ? 13.155 -9.171 7.350 1.00 51.53 192 PRO A CA 1
ATOM 1434 C C . PRO A 1 192 ? 12.527 -10.387 6.603 1.00 51.53 192 PRO A C 1
ATOM 1436 O O . PRO A 1 192 ? 11.757 -10.210 5.652 1.00 51.53 192 PRO A O 1
ATOM 1439 N N . GLU A 1 193 ? 12.653 -11.621 7.122 1.00 57.81 193 GLU A N 1
ATOM 1440 C CA . GLU A 1 193 ? 11.871 -12.783 6.644 1.00 57.81 193 GLU A CA 1
ATOM 1441 C C . GLU A 1 193 ? 10.362 -12.550 6.754 1.00 57.81 193 GLU A C 1
ATOM 1443 O O . GLU A 1 193 ? 9.573 -13.129 6.006 1.00 57.81 193 GLU A O 1
ATOM 1448 N N . ALA A 1 194 ? 9.960 -11.671 7.666 1.00 57.88 194 ALA A N 1
ATOM 1449 C CA . ALA A 1 194 ? 8.576 -11.342 7.910 1.00 57.88 194 ALA A CA 1
ATOM 1450 C C . ALA A 1 194 ? 7.995 -10.483 6.793 1.00 57.88 194 ALA A C 1
ATOM 1452 O O . ALA A 1 194 ? 6.910 -10.794 6.324 1.00 57.88 194 ALA A O 1
ATOM 1453 N N . VAL A 1 195 ? 8.723 -9.499 6.261 1.00 61.31 195 VAL A N 1
ATOM 1454 C CA . VAL A 1 195 ? 8.254 -8.707 5.106 1.00 61.31 195 VAL A CA 1
ATOM 1455 C C . VAL A 1 195 ? 8.116 -9.580 3.850 1.00 61.31 195 VAL A C 1
ATOM 1457 O O . VAL A 1 195 ? 7.130 -9.470 3.120 1.00 61.31 195 VAL A O 1
ATOM 1460 N N . TYR A 1 196 ? 9.045 -10.513 3.623 1.00 64.88 196 TYR A N 1
ATOM 1461 C CA . TYR A 1 196 ? 8.934 -11.490 2.531 1.00 64.88 196 TYR A CA 1
ATOM 1462 C C . TYR A 1 196 ? 7.783 -12.475 2.732 1.00 64.88 196 TYR A C 1
ATOM 1464 O O . TYR A 1 196 ? 7.030 -12.750 1.796 1.00 64.88 196 TYR A O 1
ATOM 1472 N N . TRP A 1 197 ? 7.603 -12.968 3.957 1.00 68.88 197 TRP A N 1
ATOM 1473 C CA . TRP A 1 197 ? 6.434 -13.756 4.330 1.00 68.88 197 TRP A CA 1
ATOM 1474 C C . TRP A 1 197 ? 5.136 -12.968 4.084 1.00 68.88 197 TRP A C 1
ATOM 1476 O O . TRP A 1 197 ? 4.202 -13.514 3.490 1.00 68.88 197 TRP A O 1
ATOM 1486 N N . ALA A 1 198 ? 5.093 -11.678 4.438 1.00 62.91 198 ALA A N 1
ATOM 1487 C CA . ALA A 1 198 ? 3.951 -10.806 4.178 1.00 62.91 198 ALA A CA 1
ATOM 1488 C C . ALA A 1 198 ? 3.664 -10.693 2.683 1.00 62.91 198 ALA A C 1
ATOM 1490 O O . ALA A 1 198 ? 2.527 -10.805 2.252 1.00 62.91 198 ALA A O 1
ATOM 1491 N N . ALA A 1 199 ? 4.686 -10.498 1.863 1.00 65.50 199 ALA A N 1
ATOM 1492 C CA . ALA A 1 199 ? 4.480 -10.313 0.436 1.00 65.50 199 ALA A CA 1
ATOM 1493 C C . ALA A 1 199 ? 4.061 -11.595 -0.294 1.00 65.50 199 ALA A C 1
ATOM 1495 O O . ALA A 1 199 ? 3.256 -11.543 -1.220 1.00 65.50 199 ALA A O 1
ATOM 1496 N N . LYS A 1 200 ? 4.630 -12.743 0.092 1.00 69.88 200 LYS A N 1
ATOM 1497 C CA . LYS A 1 200 ? 4.489 -13.996 -0.662 1.00 69.88 200 LYS A CA 1
ATOM 1498 C C . LYS A 1 200 ? 3.388 -14.905 -0.136 1.00 69.88 200 LYS A C 1
ATOM 1500 O O . LYS A 1 200 ? 2.748 -15.611 -0.910 1.00 69.88 200 LYS A O 1
ATOM 1505 N N . THR A 1 201 ? 3.236 -14.960 1.180 1.00 69.94 201 THR A N 1
ATOM 1506 C CA . THR A 1 201 ? 2.421 -15.983 1.849 1.00 69.94 201 THR A CA 1
ATOM 1507 C C . THR A 1 201 ? 1.285 -15.407 2.674 1.00 69.94 201 THR A C 1
ATOM 1509 O O . THR A 1 201 ? 0.440 -16.172 3.139 1.00 69.94 201 THR A O 1
ATOM 1512 N N . TRP A 1 202 ? 1.224 -14.084 2.847 1.00 75.75 202 TRP A N 1
ATOM 1513 C CA . TRP A 1 202 ? 0.093 -13.469 3.520 1.00 75.75 202 TRP A CA 1
ATOM 1514 C C . TRP A 1 202 ? -1.183 -13.689 2.726 1.00 75.75 202 TRP A C 1
ATOM 1516 O O . TRP A 1 202 ? -1.325 -13.267 1.579 1.00 75.75 202 TRP A O 1
ATOM 1526 N N . VAL A 1 203 ? -2.146 -14.307 3.391 1.00 71.44 203 VAL A N 1
ATOM 1527 C CA . VAL A 1 203 ? -3.524 -14.362 2.942 1.00 71.44 203 VAL A CA 1
ATOM 1528 C C . VAL A 1 203 ? -4.359 -13.948 4.134 1.00 71.44 203 VAL A C 1
ATOM 1530 O O . VAL A 1 203 ? -4.325 -14.599 5.179 1.00 71.44 203 VAL A O 1
ATOM 1533 N N . LYS A 1 204 ? -5.125 -12.867 3.983 1.00 73.25 204 LYS A N 1
ATOM 1534 C CA . LYS A 1 204 ? -6.050 -12.417 5.019 1.00 73.25 204 LYS A CA 1
ATOM 1535 C C . LYS A 1 204 ? -7.221 -13.397 5.104 1.00 73.25 204 LYS A C 1
ATOM 1537 O O . LYS A 1 204 ? -8.241 -13.237 4.440 1.00 73.25 204 LYS A O 1
ATOM 1542 N N . LYS A 1 205 ? -7.052 -14.456 5.894 1.00 70.44 205 LYS A N 1
ATOM 1543 C CA . LYS A 1 205 ? -8.054 -15.503 6.097 1.00 70.44 205 LYS A CA 1
ATOM 1544 C C . LYS A 1 205 ? -8.071 -15.932 7.557 1.00 70.44 205 LYS A C 1
ATOM 1546 O O . LYS A 1 205 ? -7.032 -16.255 8.122 1.00 70.44 205 LYS A O 1
ATOM 1551 N N . ALA A 1 206 ? -9.263 -15.973 8.143 1.00 66.38 206 ALA A N 1
ATOM 1552 C CA . ALA A 1 206 ? -9.463 -16.610 9.434 1.00 66.38 206 ALA A CA 1
ATOM 1553 C C . ALA A 1 206 ? -9.471 -18.130 9.252 1.00 66.38 206 ALA A C 1
ATOM 1555 O O . ALA A 1 206 ? -10.216 -18.654 8.418 1.00 66.38 206 ALA A O 1
ATOM 1556 N N . VAL A 1 207 ? -8.681 -18.834 10.055 1.00 63.66 207 VAL A N 1
ATOM 1557 C CA . VAL A 1 207 ? -8.825 -20.278 10.267 1.00 63.66 207 VAL A CA 1
ATOM 1558 C C . VAL A 1 207 ? -9.418 -20.433 11.663 1.00 63.66 207 VAL A C 1
ATOM 1560 O O . VAL A 1 207 ? -8.893 -19.866 12.616 1.00 63.66 207 VAL A O 1
ATOM 1563 N N . ASP A 1 208 ? -10.583 -21.076 11.765 1.00 71.44 208 ASP A N 1
ATOM 1564 C CA . ASP A 1 208 ? -11.332 -21.232 13.024 1.00 71.44 208 ASP A CA 1
ATOM 1565 C C . ASP A 1 208 ? -11.633 -19.908 13.755 1.00 71.44 208 ASP A C 1
ATOM 1567 O O . ASP A 1 208 ? -11.658 -19.823 14.980 1.00 71.44 208 ASP A O 1
ATOM 1571 N N . GLY A 1 209 ? -11.858 -18.836 12.986 1.00 64.81 209 GLY A N 1
ATOM 1572 C CA . GLY A 1 209 ? -12.152 -17.503 13.522 1.00 64.81 209 GLY A CA 1
ATOM 1573 C C . GLY A 1 209 ? -10.926 -16.724 14.011 1.00 64.81 209 GLY A C 1
ATOM 1574 O O . GLY A 1 209 ? -11.082 -15.588 14.457 1.00 64.81 209 GLY A O 1
ATOM 1575 N N . VAL A 1 210 ? -9.716 -17.282 13.886 1.00 61.34 210 VAL A N 1
ATOM 1576 C CA . VAL A 1 210 ? -8.463 -16.634 14.287 1.00 61.34 210 VAL A CA 1
ATOM 1577 C C . VAL A 1 210 ? -7.659 -16.245 13.050 1.00 61.34 210 VAL A C 1
ATOM 1579 O O . VAL A 1 210 ? -7.358 -17.066 12.185 1.00 61.34 210 VAL A O 1
ATOM 1582 N N . TYR A 1 211 ? -7.295 -14.967 12.975 1.00 65.94 211 TYR A N 1
ATOM 1583 C CA . TYR A 1 211 ? -6.299 -14.471 12.031 1.00 65.94 211 TYR A CA 1
ATOM 1584 C C . TYR A 1 211 ? -4.940 -14.507 12.731 1.00 65.94 211 TYR A C 1
ATOM 1586 O O . TYR A 1 211 ? -4.670 -13.673 13.598 1.00 65.94 211 TYR A O 1
ATOM 1594 N N . SER A 1 212 ? -4.091 -15.473 12.392 1.00 62.16 212 SER A N 1
ATOM 1595 C CA . SER A 1 212 ? -2.722 -15.545 12.902 1.00 62.16 212 SER A CA 1
ATOM 1596 C C . SER A 1 212 ? -1.733 -15.179 11.798 1.00 62.16 212 SER A C 1
ATOM 1598 O O . SER A 1 212 ? -1.660 -15.830 10.759 1.00 62.16 212 SER A O 1
ATOM 1600 N N . ALA A 1 213 ? -0.940 -14.131 12.028 1.00 63.31 213 ALA A N 1
ATOM 1601 C CA . ALA A 1 213 ? 0.316 -13.993 11.312 1.00 63.31 213 ALA A CA 1
ATOM 1602 C C . ALA A 1 213 ? 1.268 -15.053 11.868 1.00 63.31 213 ALA A C 1
ATOM 1604 O O . ALA A 1 213 ? 1.600 -15.034 13.054 1.00 63.31 213 ALA A O 1
ATOM 1605 N N . THR A 1 214 ? 1.663 -16.016 11.036 1.00 58.12 214 THR A N 1
ATOM 1606 C CA . THR A 1 214 ? 2.624 -17.054 11.438 1.00 58.12 214 THR A CA 1
ATOM 1607 C C . THR A 1 214 ? 4.016 -16.474 11.665 1.00 58.12 214 THR A C 1
ATOM 1609 O O . THR A 1 214 ? 4.810 -17.088 12.370 1.00 58.12 214 THR A O 1
ATOM 1612 N N . ASN A 1 215 ? 4.306 -15.294 11.104 1.00 62.09 215 ASN A N 1
ATOM 1613 C CA . ASN A 1 215 ? 5.539 -14.569 11.365 1.00 62.09 215 ASN A CA 1
ATOM 1614 C C . ASN A 1 215 ? 5.287 -13.381 12.308 1.00 62.09 215 ASN A C 1
ATOM 1616 O O . ASN A 1 215 ? 4.528 -12.464 12.000 1.00 62.09 215 ASN A O 1
ATOM 1620 N N . THR A 1 216 ? 5.941 -13.417 13.466 1.00 56.72 216 THR A N 1
ATOM 1621 C CA . THR A 1 216 ? 5.796 -12.445 14.554 1.00 56.72 216 THR A CA 1
ATOM 1622 C C . THR A 1 216 ? 6.747 -11.265 14.444 1.00 56.72 216 THR A C 1
ATOM 1624 O O . THR A 1 216 ? 6.861 -10.528 15.405 1.00 56.72 216 THR A O 1
ATOM 1627 N N . GLN A 1 217 ? 7.486 -11.101 13.346 1.00 65.25 217 GLN A N 1
ATOM 1628 C CA . GLN A 1 217 ? 8.461 -10.013 13.247 1.00 65.25 217 GLN A CA 1
ATOM 1629 C C . GLN A 1 217 ? 7.962 -8.818 12.407 1.00 65.25 217 GLN A C 1
ATOM 1631 O O . GLN A 1 217 ? 8.660 -7.819 12.297 1.00 65.25 217 GLN A O 1
ATOM 1636 N N . ILE A 1 218 ? 6.750 -8.882 11.830 1.00 67.00 218 ILE A N 1
ATOM 1637 C CA . ILE A 1 218 ? 6.065 -7.685 11.279 1.00 67.00 218 ILE A CA 1
ATOM 1638 C C . ILE A 1 218 ? 5.365 -6.895 12.389 1.00 67.00 218 ILE A C 1
ATOM 1640 O O . ILE A 1 218 ? 5.164 -5.685 12.291 1.00 67.00 218 ILE A O 1
ATOM 1644 N N . VAL A 1 219 ? 4.957 -7.608 13.430 1.00 70.31 219 VAL A N 1
ATOM 1645 C CA . VAL A 1 219 ? 4.049 -7.149 14.471 1.00 70.31 219 VAL A CA 1
ATOM 1646 C C . VAL A 1 219 ? 4.735 -7.317 15.815 1.00 70.31 219 VAL A C 1
ATOM 1648 O O . VAL A 1 219 ? 5.395 -8.325 16.028 1.00 70.31 219 VAL A O 1
ATOM 1651 N N . ASP A 1 220 ? 4.621 -6.351 16.716 1.00 69.38 220 ASP A N 1
ATOM 1652 C CA . ASP A 1 220 ? 5.248 -6.481 18.032 1.00 69.38 220 ASP A CA 1
ATOM 1653 C C . ASP A 1 220 ? 4.496 -7.477 18.949 1.00 69.38 220 ASP A C 1
ATOM 1655 O O . ASP A 1 220 ? 3.452 -8.046 18.605 1.00 69.38 220 ASP A O 1
ATOM 1659 N N . GLU A 1 221 ? 5.029 -7.695 20.152 1.00 66.69 221 GLU A N 1
ATOM 1660 C CA . GLU A 1 221 ? 4.466 -8.615 21.148 1.00 66.69 221 GLU A CA 1
ATOM 1661 C C . GLU A 1 221 ? 3.061 -8.222 21.643 1.00 66.69 221 GLU A C 1
ATOM 1663 O O . GLU A 1 221 ? 2.351 -9.065 22.197 1.00 66.69 221 GLU A O 1
ATOM 1668 N N . SER A 1 222 ? 2.615 -6.978 21.419 1.00 67.44 222 SER A N 1
ATOM 1669 C CA . SER A 1 222 ? 1.276 -6.522 21.812 1.00 67.44 222 SER A CA 1
ATOM 1670 C C . SER A 1 222 ? 0.168 -7.164 20.972 1.00 67.44 222 SER A C 1
ATOM 1672 O O . SER A 1 222 ? -0.989 -7.235 21.406 1.00 67.44 222 SER A O 1
ATOM 1674 N N . TRP A 1 223 ? 0.498 -7.687 19.787 1.00 70.12 223 TRP A N 1
ATOM 1675 C CA . TRP A 1 223 ? -0.456 -8.305 18.875 1.00 70.12 223 TRP A CA 1
ATOM 1676 C C . TRP A 1 223 ? -0.865 -9.699 19.365 1.00 70.12 223 TRP A C 1
ATOM 1678 O O . TRP A 1 223 ? -0.267 -10.720 19.030 1.00 70.12 223 TRP A O 1
ATOM 1688 N N . THR A 1 224 ? -1.946 -9.765 20.138 1.00 65.56 224 THR A N 1
ATOM 1689 C CA . THR A 1 224 ? -2.542 -11.029 20.603 1.00 65.56 224 THR A CA 1
ATOM 1690 C C . THR A 1 224 ? -3.391 -11.721 19.527 1.00 65.56 224 THR A C 1
ATOM 1692 O O . THR A 1 224 ? -3.452 -12.947 19.486 1.00 65.56 224 THR A O 1
ATOM 1695 N N . ASN A 1 225 ? -3.962 -10.955 18.587 1.00 65.06 225 ASN A N 1
ATOM 1696 C CA . ASN A 1 225 ? -4.766 -11.429 17.447 1.00 65.06 225 ASN A CA 1
ATOM 1697 C C . ASN A 1 225 ? -4.008 -11.223 16.123 1.00 65.06 225 ASN A C 1
ATOM 1699 O O . ASN A 1 225 ? -4.486 -10.505 15.242 1.00 65.06 225 ASN A O 1
ATOM 1703 N N . LYS A 1 226 ? -2.801 -11.804 16.042 1.00 65.06 226 LYS A N 1
ATOM 1704 C CA . LYS A 1 226 ? -1.643 -11.458 15.181 1.00 65.06 226 LYS A CA 1
ATOM 1705 C C . LYS A 1 226 ? -1.876 -11.109 13.704 1.00 65.06 226 LYS A C 1
ATOM 1707 O O 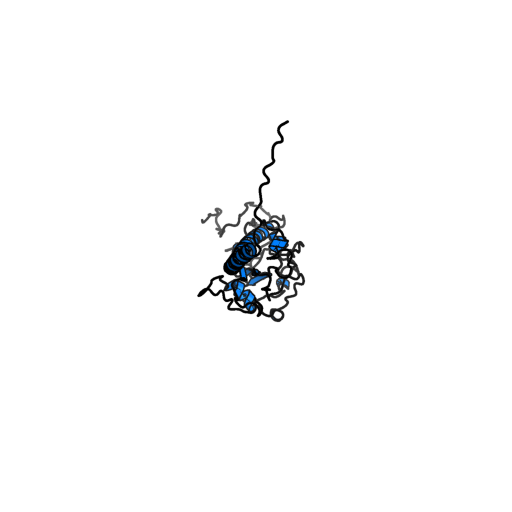. LYS A 1 226 ? -0.956 -10.611 13.076 1.00 65.06 226 LYS A O 1
ATOM 1712 N N . GLY A 1 227 ? -3.051 -11.342 13.132 1.00 71.75 227 GLY A N 1
ATOM 1713 C CA . GLY A 1 227 ? -3.351 -11.017 11.740 1.00 71.75 227 GLY A CA 1
ATOM 1714 C C . GLY A 1 227 ? -4.638 -10.234 11.472 1.00 71.75 227 GLY A C 1
ATOM 1715 O O . GLY A 1 227 ? -4.863 -9.850 10.331 1.00 71.75 227 GLY A O 1
ATOM 1716 N N . GLN A 1 228 ? -5.505 -9.997 12.463 1.00 79.81 228 GLN A N 1
ATOM 1717 C CA . GLN A 1 228 ? -6.845 -9.441 12.195 1.00 79.81 228 GLN A CA 1
ATOM 1718 C C . GLN A 1 228 ? -6.789 -8.007 11.645 1.00 79.81 228 GLN A C 1
ATOM 1720 O O . GLN A 1 228 ? -7.589 -7.625 10.790 1.00 79.81 228 GLN A O 1
ATOM 1725 N N . PHE A 1 229 ? -5.843 -7.226 12.159 1.00 87.31 229 PHE A N 1
ATOM 1726 C CA . PHE A 1 229 ? -5.664 -5.816 11.824 1.00 87.31 229 PHE A CA 1
ATOM 1727 C C . PHE A 1 229 ? -4.491 -5.580 10.880 1.00 87.31 229 PHE A C 1
ATOM 1729 O O . PHE A 1 229 ? -4.233 -4.432 10.552 1.00 87.31 229 PHE A O 1
ATOM 1736 N N . LEU A 1 230 ? -3.784 -6.636 10.463 1.00 88.31 230 LEU A N 1
ATOM 1737 C CA . LEU A 1 230 ? -2.692 -6.537 9.505 1.00 88.31 230 LEU A CA 1
ATOM 1738 C C . LEU A 1 230 ? -3.269 -6.531 8.092 1.00 88.31 230 LEU A C 1
ATOM 1740 O O . LEU A 1 230 ? -4.112 -7.361 7.742 1.00 88.31 230 LEU A O 1
ATOM 1744 N N . HIS A 1 231 ? -2.776 -5.617 7.273 1.00 90.56 231 HIS A N 1
ATOM 1745 C CA . HIS A 1 231 ? -3.140 -5.514 5.873 1.00 90.56 231 HIS A CA 1
ATOM 1746 C C . HIS A 1 231 ? -1.871 -5.521 5.044 1.00 90.56 231 HIS A C 1
ATOM 1748 O O . HIS A 1 231 ? -0.908 -4.825 5.363 1.00 90.56 231 HIS A O 1
ATOM 1754 N N . VAL A 1 232 ? -1.872 -6.321 3.982 1.00 89.56 232 VAL A N 1
ATOM 1755 C CA . VAL A 1 232 ? -0.762 -6.374 3.036 1.00 89.56 232 VAL A CA 1
ATOM 1756 C C . VAL A 1 232 ? -1.332 -6.355 1.633 1.00 89.56 232 VAL A C 1
ATOM 1758 O O . VAL A 1 232 ? -2.191 -7.171 1.295 1.00 89.56 232 VAL A O 1
ATOM 1761 N N . LYS A 1 233 ? -0.827 -5.439 0.811 1.00 91.81 233 LYS A N 1
ATOM 1762 C CA . LYS A 1 233 ? -1.098 -5.386 -0.621 1.00 91.81 233 LYS A CA 1
ATOM 1763 C C . LYS A 1 233 ? 0.213 -5.599 -1.360 1.00 91.81 233 LYS A C 1
ATOM 1765 O O . LYS A 1 233 ? 1.092 -4.745 -1.320 1.00 91.81 233 LYS A O 1
ATOM 1770 N N . ALA A 1 234 ? 0.325 -6.738 -2.032 1.00 88.62 234 ALA A N 1
ATOM 1771 C CA . ALA A 1 234 ? 1.408 -7.012 -2.964 1.00 88.62 234 ALA A CA 1
ATOM 1772 C C . ALA A 1 234 ? 0.940 -6.703 -4.393 1.00 88.62 234 ALA A C 1
ATOM 1774 O O . ALA A 1 234 ? -0.166 -7.083 -4.780 1.00 88.62 234 ALA A O 1
ATOM 1775 N N . ILE A 1 235 ? 1.776 -6.014 -5.163 1.00 89.50 235 ILE A N 1
ATOM 1776 C CA . ILE A 1 235 ? 1.550 -5.692 -6.572 1.00 89.50 235 ILE A CA 1
ATOM 1777 C C . ILE A 1 235 ? 2.711 -6.310 -7.353 1.00 89.50 235 ILE A C 1
ATOM 1779 O O . ILE A 1 235 ? 3.853 -5.865 -7.196 1.00 89.50 235 ILE A O 1
ATOM 1783 N N . PRO A 1 236 ? 2.465 -7.351 -8.159 1.00 87.19 236 PRO A N 1
ATOM 1784 C CA . PRO A 1 236 ? 3.488 -7.921 -9.021 1.00 87.19 236 PRO A CA 1
ATOM 1785 C C . PRO A 1 236 ? 4.024 -6.871 -9.996 1.00 87.19 236 PRO A C 1
ATOM 1787 O O . PRO A 1 236 ? 3.254 -6.173 -10.654 1.00 87.19 236 PRO A O 1
ATOM 1790 N N . MET A 1 237 ? 5.345 -6.796 -10.163 1.00 82.88 237 MET A N 1
ATOM 1791 C CA . MET A 1 237 ? 5.948 -5.899 -11.159 1.00 82.88 237 MET A CA 1
ATOM 1792 C C . MET A 1 237 ? 5.491 -6.218 -12.583 1.00 82.88 237 MET A C 1
ATOM 1794 O O . MET A 1 237 ? 5.467 -5.333 -13.428 1.00 82.88 237 MET A O 1
ATOM 1798 N N . THR A 1 238 ? 5.067 -7.453 -12.849 1.00 81.69 238 THR A N 1
ATOM 1799 C CA . THR A 1 238 ? 4.488 -7.871 -14.133 1.00 81.69 238 THR A CA 1
ATOM 1800 C C . THR A 1 238 ? 3.134 -7.224 -14.444 1.00 81.69 238 THR A C 1
ATOM 1802 O O . THR A 1 238 ? 2.722 -7.205 -15.602 1.00 81.69 238 THR A O 1
ATOM 1805 N N . GLU A 1 239 ? 2.428 -6.674 -13.452 1.00 83.44 239 GLU A N 1
ATOM 1806 C CA . GLU A 1 239 ? 1.202 -5.901 -13.692 1.00 83.44 239 GLU A CA 1
ATOM 1807 C C . GLU A 1 239 ? 1.516 -4.486 -14.181 1.00 83.44 239 GLU A C 1
ATOM 1809 O O . GLU A 1 239 ? 0.784 -3.920 -15.001 1.00 83.44 239 GLU A O 1
ATOM 1814 N N . VAL A 1 240 ? 2.631 -3.939 -13.6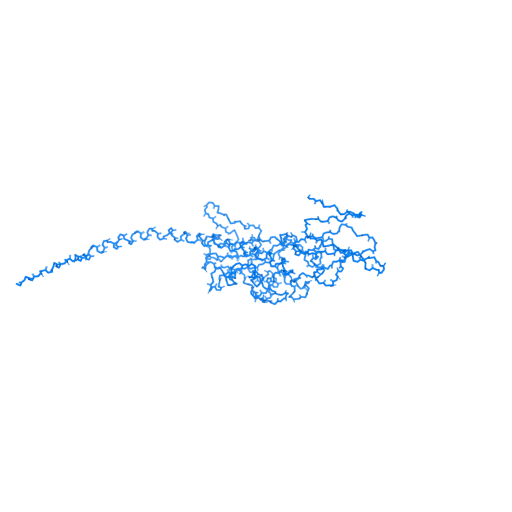97 1.00 82.94 240 VAL A N 1
ATOM 1815 C CA . VAL A 1 240 ? 3.047 -2.555 -13.920 1.00 82.94 240 VAL A CA 1
ATOM 1816 C C . VAL A 1 240 ? 3.974 -2.428 -15.126 1.00 82.94 240 VAL A C 1
ATOM 1818 O O . VAL A 1 240 ? 3.951 -1.417 -15.830 1.00 82.94 240 VAL A O 1
ATOM 1821 N N . LEU A 1 241 ? 4.779 -3.456 -15.379 1.00 82.50 241 LEU A N 1
ATOM 1822 C CA . LEU A 1 241 ? 5.834 -3.467 -16.378 1.00 82.50 241 LEU A CA 1
ATOM 1823 C C . LEU A 1 241 ? 5.544 -4.486 -17.483 1.00 82.50 241 LEU A C 1
ATOM 1825 O O . LEU A 1 241 ? 4.909 -5.513 -17.265 1.00 82.50 241 LEU A O 1
ATOM 1829 N N . SER A 1 242 ? 6.017 -4.195 -18.689 1.00 79.06 242 SER A N 1
ATOM 1830 C CA . SER A 1 242 ? 5.950 -5.070 -19.858 1.00 79.06 242 SER A CA 1
ATOM 1831 C C . SER A 1 242 ? 7.348 -5.535 -20.242 1.00 79.06 242 SER A C 1
ATOM 1833 O O . SER A 1 242 ? 8.263 -4.715 -20.348 1.00 79.06 242 SER A O 1
ATOM 1835 N N . ASP A 1 243 ? 7.483 -6.841 -20.463 1.00 75.38 243 ASP A N 1
ATOM 1836 C CA . ASP A 1 243 ? 8.689 -7.443 -21.027 1.00 75.38 243 ASP A CA 1
ATOM 1837 C C . ASP A 1 243 ? 8.714 -7.238 -22.542 1.00 75.38 243 ASP A C 1
ATOM 1839 O O . ASP A 1 243 ? 7.695 -7.369 -23.229 1.00 75.38 243 ASP A O 1
ATOM 1843 N N . VAL A 1 244 ? 9.893 -6.931 -23.061 1.00 71.75 244 VAL A N 1
ATOM 1844 C CA . VAL A 1 244 ? 10.169 -6.836 -24.486 1.00 71.75 244 VAL A CA 1
ATOM 1845 C C . VAL A 1 244 ? 11.339 -7.752 -24.783 1.00 71.75 244 VAL A C 1
ATOM 1847 O O . VAL A 1 244 ? 12.501 -7.433 -24.518 1.00 71.75 244 VAL A O 1
ATOM 1850 N N . THR A 1 245 ? 11.007 -8.896 -25.373 1.00 66.88 245 THR A N 1
ATOM 1851 C CA . THR A 1 245 ? 11.976 -9.882 -25.842 1.00 66.88 245 THR A CA 1
ATOM 1852 C C . THR A 1 245 ? 12.194 -9.705 -27.339 1.00 66.88 245 THR A C 1
ATOM 1854 O O . THR A 1 245 ? 11.253 -9.745 -28.134 1.00 66.88 245 THR A O 1
ATOM 1857 N N . VAL A 1 246 ? 13.453 -9.554 -27.741 1.00 64.88 246 VAL A N 1
ATOM 1858 C CA . VAL A 1 246 ? 13.847 -9.553 -29.154 1.00 64.88 246 VAL A CA 1
ATOM 1859 C C . VAL A 1 246 ? 14.346 -10.953 -29.511 1.00 64.88 246 VAL A C 1
ATOM 1861 O O . VAL A 1 246 ? 15.408 -11.369 -29.060 1.00 64.88 246 VAL A O 1
ATOM 1864 N N . SER A 1 247 ? 13.581 -11.692 -30.319 1.00 58.41 247 SER A N 1
ATOM 1865 C CA . SER A 1 247 ? 13.860 -13.102 -30.647 1.00 58.41 247 SER A CA 1
ATOM 1866 C C . SER A 1 247 ? 15.023 -13.306 -31.624 1.00 58.41 247 SER A C 1
ATOM 1868 O O . SER A 1 247 ? 15.699 -14.330 -31.567 1.00 58.41 247 SER A O 1
ATOM 1870 N N . SER A 1 248 ? 15.268 -12.357 -32.528 1.00 60.50 248 SER A N 1
ATOM 1871 C CA . SER A 1 248 ? 16.401 -12.400 -33.456 1.00 60.50 248 SER A CA 1
ATOM 1872 C C . SER A 1 248 ? 16.685 -11.021 -34.039 1.00 60.50 248 SER A C 1
ATOM 1874 O O . SER A 1 248 ? 15.759 -10.336 -34.473 1.00 60.50 248 SER A O 1
ATOM 1876 N N . ILE A 1 249 ? 17.962 -10.645 -34.113 1.00 60.06 249 ILE A N 1
ATOM 1877 C CA . ILE A 1 249 ? 18.421 -9.452 -34.831 1.00 60.06 249 ILE A CA 1
ATOM 1878 C C . ILE A 1 249 ? 19.271 -9.934 -36.015 1.00 60.06 249 ILE A C 1
ATOM 1880 O O . ILE A 1 249 ? 20.212 -10.701 -35.796 1.00 60.06 249 ILE A O 1
ATOM 1884 N N . PRO A 1 250 ? 18.966 -9.539 -37.265 1.00 61.50 250 PRO A N 1
ATOM 1885 C CA . PRO A 1 250 ? 19.807 -9.886 -38.405 1.00 61.50 250 PRO A CA 1
ATOM 1886 C C . PRO A 1 250 ? 21.259 -9.409 -38.208 1.00 61.50 250 PRO A C 1
ATOM 1888 O O . PRO A 1 250 ? 21.462 -8.329 -37.643 1.00 61.50 250 PRO A O 1
ATOM 1891 N N . PRO A 1 251 ? 22.270 -10.147 -38.706 1.00 60.22 251 PRO A N 1
ATOM 1892 C CA . PRO A 1 251 ? 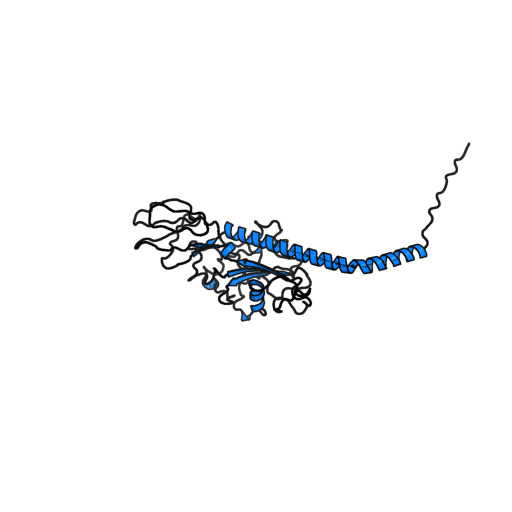23.668 -9.730 -38.612 1.00 60.22 251 PRO A CA 1
ATOM 1893 C C . PRO A 1 251 ? 23.876 -8.305 -39.144 1.00 60.22 251 PRO A C 1
ATOM 1895 O O . PRO A 1 251 ? 23.394 -7.962 -40.224 1.00 60.22 251 PRO A O 1
ATOM 1898 N N . GLY A 1 252 ? 24.584 -7.472 -38.378 1.00 59.25 252 GLY A N 1
ATOM 1899 C CA . GLY A 1 252 ? 24.871 -6.081 -38.746 1.00 59.25 252 GLY A CA 1
ATOM 1900 C C . GLY A 1 252 ? 23.725 -5.087 -38.519 1.00 59.25 252 GLY A C 1
ATOM 1901 O O . GLY A 1 252 ? 23.861 -3.931 -38.912 1.00 59.25 252 GLY A O 1
ATOM 1902 N N . GLN A 1 253 ? 22.616 -5.498 -37.894 1.00 57.53 253 GLN A N 1
ATOM 1903 C CA . GLN A 1 253 ? 21.559 -4.585 -37.448 1.00 57.53 253 GLN A CA 1
ATOM 1904 C C . GLN A 1 253 ? 21.619 -4.373 -35.934 1.00 57.53 253 GLN A C 1
ATOM 1906 O O . GLN A 1 253 ? 22.022 -5.251 -35.175 1.00 57.53 253 GLN A O 1
ATOM 1911 N N . SER A 1 254 ? 21.193 -3.192 -35.503 1.00 57.56 254 SER A N 1
ATOM 1912 C CA . SER A 1 254 ? 20.914 -2.858 -34.110 1.00 57.56 254 SER A CA 1
ATOM 1913 C C . SER A 1 254 ? 19.429 -2.521 -33.991 1.00 57.56 254 SER A C 1
ATOM 1915 O O . SER A 1 254 ? 18.827 -1.979 -34.924 1.00 57.56 254 SER A O 1
ATOM 1917 N N . ILE A 1 255 ? 18.830 -2.863 -32.852 1.00 55.72 255 ILE A N 1
ATOM 1918 C CA . ILE A 1 255 ? 17.509 -2.362 -32.485 1.00 55.72 255 ILE A CA 1
ATOM 1919 C C . ILE A 1 255 ? 17.735 -1.241 -31.487 1.00 55.72 255 ILE A C 1
ATOM 1921 O O . ILE A 1 255 ? 18.193 -1.469 -30.372 1.00 55.72 255 ILE A O 1
ATOM 1925 N N . GLY A 1 256 ? 17.449 -0.016 -31.905 1.00 56.12 256 GLY A N 1
ATOM 1926 C CA . GLY A 1 256 ? 17.280 1.093 -30.979 1.00 56.12 256 GLY A CA 1
ATOM 1927 C C . GLY A 1 256 ? 15.815 1.239 -30.615 1.00 56.12 256 GLY A C 1
ATOM 1928 O O . GLY A 1 256 ? 14.942 0.922 -31.428 1.00 56.12 256 GLY A O 1
ATOM 1929 N N . TYR A 1 257 ? 15.554 1.762 -29.425 1.00 56.56 257 TYR A N 1
ATOM 1930 C CA . TYR A 1 257 ? 14.260 2.351 -29.131 1.00 56.56 257 TYR A CA 1
ATOM 1931 C C . TYR A 1 257 ? 14.412 3.719 -28.483 1.00 56.56 257 TYR A C 1
ATOM 1933 O O . TYR A 1 257 ? 15.445 4.076 -27.922 1.00 56.56 257 TYR A O 1
ATOM 1941 N N . SER A 1 258 ? 13.359 4.508 -28.609 1.00 48.44 258 SER A N 1
ATOM 1942 C CA . SER A 1 258 ? 13.215 5.822 -28.004 1.00 48.44 258 SER A CA 1
ATOM 1943 C C . SER A 1 258 ? 11.922 5.768 -27.197 1.00 48.44 258 SER A C 1
ATOM 1945 O O . SER A 1 258 ? 10.872 5.382 -27.712 1.00 48.44 258 SER A O 1
ATOM 1947 N N . THR A 1 259 ? 12.018 6.081 -25.905 1.00 49.12 259 THR A N 1
ATOM 1948 C CA . THR A 1 259 ? 10.867 6.599 -25.150 1.00 49.12 259 THR A CA 1
ATOM 1949 C C . THR A 1 259 ? 10.595 8.019 -25.667 1.00 49.12 259 THR A C 1
ATOM 1951 O O . THR A 1 259 ? 11.446 8.537 -26.372 1.00 49.12 259 THR A O 1
ATOM 1954 N N . ASN A 1 260 ? 9.467 8.675 -25.367 1.00 44.06 260 ASN A N 1
ATOM 1955 C CA . ASN A 1 260 ? 9.024 9.977 -25.942 1.00 44.06 260 ASN A CA 1
ATOM 1956 C C . ASN A 1 260 ? 10.032 11.175 -25.921 1.00 44.06 260 ASN A C 1
ATOM 1958 O O . ASN A 1 260 ? 9.665 12.299 -26.251 1.00 44.06 260 ASN A O 1
ATOM 1962 N N . SER A 1 261 ? 11.288 10.963 -25.530 1.00 41.25 261 SER A N 1
ATOM 1963 C CA . SER A 1 261 ? 12.461 11.796 -25.785 1.00 41.25 261 SER A CA 1
ATOM 1964 C C . SER A 1 261 ? 13.036 11.585 -27.206 1.00 41.25 261 SER A C 1
ATOM 1966 O O . SER A 1 261 ? 13.165 10.446 -27.653 1.00 41.25 261 SER A O 1
ATOM 1968 N N . PRO A 1 262 ? 13.494 12.643 -27.905 1.00 38.66 262 PRO A N 1
ATOM 1969 C CA . PRO A 1 262 ? 14.113 12.552 -29.238 1.00 38.66 262 PRO A CA 1
ATOM 1970 C C . PRO A 1 262 ? 15.442 11.770 -29.281 1.00 38.66 262 PRO A C 1
ATOM 1972 O O . PRO A 1 262 ? 16.012 11.565 -30.352 1.00 38.66 262 PRO A O 1
ATOM 1975 N N . THR A 1 263 ? 15.960 11.331 -28.134 1.00 43.25 263 THR A N 1
ATOM 1976 C CA . THR A 1 263 ? 17.160 10.502 -28.039 1.00 43.25 263 THR A CA 1
ATOM 1977 C C . THR A 1 263 ? 16.811 9.020 -28.207 1.00 43.25 263 THR A C 1
ATOM 1979 O O . THR A 1 263 ? 16.105 8.427 -27.396 1.00 43.25 263 THR A O 1
ATOM 1982 N N . SER A 1 264 ? 17.308 8.412 -29.287 1.00 46.00 264 SER A N 1
ATOM 1983 C CA . SER A 1 264 ? 17.253 6.961 -29.503 1.00 46.00 264 SER A CA 1
ATOM 1984 C C . SER A 1 264 ? 18.358 6.277 -28.705 1.00 46.00 264 SER A C 1
ATOM 1986 O O . SER A 1 264 ? 19.522 6.660 -28.822 1.00 46.00 264 SER A O 1
ATOM 1988 N N . TYR A 1 265 ? 18.011 5.257 -27.924 1.00 49.41 265 TYR A N 1
ATOM 1989 C CA . TYR A 1 265 ? 18.963 4.469 -27.151 1.00 49.41 265 TYR A CA 1
ATOM 1990 C C . TYR A 1 265 ? 19.100 3.076 -27.773 1.00 49.41 265 TYR A C 1
ATOM 1992 O O . TYR A 1 265 ? 18.097 2.391 -27.995 1.00 49.41 265 TYR A O 1
ATOM 2000 N N . PRO A 1 266 ? 20.325 2.639 -28.106 1.00 51.66 266 PRO A N 1
ATOM 2001 C CA . PRO A 1 266 ? 20.539 1.312 -28.662 1.00 51.66 266 PRO A CA 1
ATOM 2002 C C . PRO A 1 266 ? 20.290 0.238 -27.593 1.00 51.66 266 PRO A C 1
ATOM 2004 O O . PRO A 1 266 ? 20.853 0.311 -26.500 1.00 51.66 266 PRO A O 1
ATOM 2007 N N . ILE A 1 267 ? 19.501 -0.794 -27.917 1.00 52.53 267 ILE A N 1
ATOM 2008 C CA . ILE A 1 267 ? 19.564 -2.075 -27.202 1.00 52.53 267 ILE A CA 1
ATOM 2009 C C . ILE A 1 267 ? 20.901 -2.691 -27.588 1.00 52.53 267 ILE A C 1
ATOM 2011 O O . ILE A 1 267 ? 21.130 -3.034 -28.751 1.00 52.53 267 ILE A O 1
ATOM 2015 N N . THR A 1 268 ? 21.812 -2.811 -26.627 1.00 48.16 268 THR A N 1
ATOM 2016 C CA . THR A 1 268 ? 23.025 -3.595 -26.834 1.00 48.16 268 THR A CA 1
ATOM 2017 C C . THR A 1 268 ? 22.630 -5.064 -26.971 1.00 48.16 268 THR A C 1
ATOM 2019 O O . THR A 1 268 ? 21.870 -5.607 -26.174 1.00 48.16 268 THR A O 1
ATOM 2022 N N . THR A 1 269 ? 23.137 -5.697 -28.026 1.00 46.28 269 THR A N 1
ATOM 2023 C CA . THR A 1 269 ? 22.726 -6.969 -28.656 1.00 46.28 269 THR A CA 1
ATOM 2024 C C . THR A 1 269 ? 22.719 -8.226 -27.773 1.00 46.28 269 THR A C 1
ATOM 2026 O O . THR A 1 269 ? 22.519 -9.325 -28.279 1.00 46.28 269 THR A O 1
ATOM 2029 N N . ASN A 1 270 ? 22.935 -8.090 -26.465 1.00 48.53 270 ASN A N 1
ATOM 2030 C CA . ASN A 1 270 ? 23.140 -9.196 -25.531 1.00 48.53 270 ASN A CA 1
ATOM 2031 C C . ASN A 1 270 ? 22.088 -9.217 -24.403 1.00 48.53 270 ASN A C 1
ATOM 2033 O O . ASN A 1 270 ? 22.130 -10.091 -23.538 1.00 48.53 270 ASN A O 1
ATOM 2037 N N . SER A 1 271 ? 21.161 -8.252 -24.367 1.00 51.69 271 SER A N 1
ATOM 2038 C CA . SER A 1 271 ? 20.052 -8.229 -23.410 1.00 51.69 271 SER A CA 1
ATOM 2039 C C . SER A 1 271 ? 18.833 -8.928 -24.004 1.00 51.69 271 SER A C 1
ATOM 2041 O O . SER A 1 271 ? 18.148 -8.365 -24.855 1.00 51.69 271 SER A O 1
ATOM 2043 N N . THR A 1 272 ? 18.570 -10.160 -23.578 1.00 56.50 272 THR A N 1
ATOM 2044 C CA . THR A 1 272 ? 17.446 -10.960 -24.080 1.00 56.50 272 THR A CA 1
ATOM 2045 C C . THR A 1 272 ? 16.086 -10.422 -23.629 1.00 56.50 272 THR A C 1
ATOM 2047 O O . THR A 1 272 ? 15.133 -10.563 -24.385 1.00 56.50 272 THR A O 1
ATOM 2050 N N . ASN A 1 273 ? 16.008 -9.744 -22.473 1.00 66.12 273 ASN A N 1
ATOM 2051 C CA . ASN A 1 273 ? 14.768 -9.186 -21.916 1.00 66.12 273 ASN A CA 1
ATOM 2052 C C . ASN A 1 273 ? 14.982 -7.755 -21.395 1.00 66.12 273 ASN A C 1
ATOM 2054 O O . ASN A 1 273 ? 15.880 -7.506 -20.580 1.00 66.12 273 ASN A O 1
ATOM 2058 N N . VAL A 1 274 ? 14.144 -6.820 -21.849 1.00 69.62 274 VAL A N 1
ATOM 2059 C CA . VAL A 1 274 ? 14.141 -5.418 -21.407 1.00 69.62 274 VAL A CA 1
ATOM 2060 C C . VAL A 1 274 ? 12.743 -5.047 -20.929 1.00 69.62 274 VAL A C 1
ATOM 2062 O O . VAL A 1 274 ? 11.762 -5.281 -21.627 1.00 69.62 274 VAL A O 1
ATOM 2065 N N . TRP A 1 275 ? 12.661 -4.443 -19.747 1.00 72.25 275 TRP A N 1
ATOM 2066 C CA . TRP A 1 275 ? 11.405 -4.100 -19.093 1.00 72.25 275 TRP A CA 1
ATOM 2067 C C . TRP A 1 275 ? 11.116 -2.604 -19.166 1.00 72.25 275 TRP A C 1
ATOM 2069 O O . TRP A 1 275 ? 11.993 -1.773 -18.906 1.00 72.25 275 TRP A O 1
ATOM 2079 N N . PHE A 1 276 ? 9.859 -2.283 -19.468 1.00 75.62 276 PHE A N 1
ATOM 2080 C CA . PHE A 1 276 ? 9.325 -0.922 -19.535 1.00 75.62 276 PHE A CA 1
ATOM 2081 C C . PHE A 1 276 ? 8.045 -0.793 -18.722 1.00 75.62 276 PHE A C 1
ATOM 2083 O O . PHE A 1 276 ? 7.327 -1.780 -18.588 1.00 75.62 276 PHE A O 1
ATOM 2090 N N . PRO A 1 277 ? 7.682 0.410 -18.259 1.00 77.69 277 PRO A N 1
ATOM 2091 C CA . PRO A 1 277 ? 6.330 0.682 -17.801 1.00 77.69 277 PRO A CA 1
ATOM 2092 C C . PRO A 1 277 ? 5.330 0.298 -18.883 1.00 77.69 277 PRO A C 1
ATOM 2094 O O . PRO A 1 277 ? 5.521 0.579 -20.073 1.00 77.69 277 PRO A O 1
ATOM 2097 N N . ARG A 1 278 ? 4.251 -0.356 -18.478 1.00 72.94 278 ARG A N 1
ATOM 2098 C CA . ARG A 1 278 ? 3.171 -0.713 -19.387 1.00 72.94 278 ARG A CA 1
ATOM 2099 C C . ARG A 1 278 ? 2.587 0.550 -20.026 1.00 72.94 278 ARG A C 1
ATOM 2101 O O . ARG A 1 278 ? 2.462 1.580 -19.378 1.00 72.94 278 ARG A O 1
ATOM 2108 N N . GLY A 1 279 ? 2.263 0.482 -21.315 1.00 66.81 279 GLY A N 1
ATOM 2109 C CA . GLY A 1 279 ? 1.807 1.647 -22.081 1.00 66.81 279 GLY A CA 1
ATOM 2110 C C . GLY A 1 279 ? 2.936 2.509 -22.656 1.00 66.81 279 GLY A C 1
ATOM 2111 O O . GLY A 1 279 ? 2.657 3.410 -23.449 1.00 66.81 279 GLY A O 1
ATOM 2112 N N . THR A 1 280 ? 4.205 2.206 -22.352 1.00 65.50 280 THR A N 1
ATOM 2113 C CA . THR A 1 280 ? 5.341 2.845 -23.029 1.00 65.50 280 THR A CA 1
ATOM 2114 C C . THR A 1 280 ? 5.257 2.577 -24.531 1.00 65.50 280 THR A C 1
ATOM 2116 O O . THR A 1 280 ? 5.157 1.430 -24.971 1.00 65.50 280 THR A O 1
ATOM 2119 N N . SER A 1 281 ? 5.289 3.646 -25.329 1.00 62.84 281 SER A N 1
ATOM 2120 C CA . SER A 1 281 ? 5.395 3.535 -26.783 1.00 62.84 281 SER A CA 1
ATOM 2121 C C . SER A 1 281 ? 6.832 3.209 -27.151 1.00 62.84 281 SER A C 1
ATOM 2123 O O . SER A 1 281 ? 7.745 3.953 -26.799 1.00 62.84 281 SER A O 1
ATOM 2125 N N . ILE A 1 282 ? 7.022 2.100 -27.860 1.00 62.81 282 ILE A N 1
ATOM 2126 C CA . ILE A 1 282 ? 8.343 1.641 -28.284 1.00 62.81 282 ILE A CA 1
ATOM 2127 C C . ILE A 1 282 ? 8.427 1.805 -29.792 1.00 62.81 282 ILE A C 1
ATOM 2129 O O . ILE A 1 282 ? 7.605 1.277 -30.544 1.00 62.81 282 ILE A O 1
ATOM 2133 N N . GLN A 1 283 ? 9.423 2.562 -30.235 1.00 61.12 283 GLN A N 1
ATOM 2134 C CA . GLN A 1 283 ? 9.761 2.665 -31.647 1.00 61.12 283 GLN A CA 1
ATOM 2135 C C . GLN A 1 283 ? 10.945 1.756 -31.932 1.00 61.12 283 GLN A C 1
ATOM 2137 O O . GLN A 1 283 ? 11.996 1.919 -31.329 1.00 61.12 283 GLN A O 1
ATOM 2142 N N . VAL A 1 284 ? 10.782 0.805 -32.846 1.00 58.97 284 VAL A N 1
ATOM 2143 C CA . VAL A 1 284 ? 11.883 -0.044 -33.311 1.00 58.97 284 VAL A CA 1
ATOM 2144 C C . VAL A 1 284 ? 12.546 0.663 -34.484 1.00 58.97 284 VAL A C 1
ATOM 2146 O O . VAL A 1 284 ? 11.972 0.741 -35.570 1.00 58.97 284 VAL A O 1
ATOM 2149 N N . VAL A 1 285 ? 13.751 1.193 -34.273 1.00 55.06 285 VAL A N 1
ATOM 2150 C CA . VAL A 1 285 ? 14.519 1.835 -35.348 1.00 55.06 285 VAL A CA 1
ATOM 2151 C C . VAL A 1 285 ? 15.464 0.812 -35.961 1.00 55.06 285 VAL A C 1
ATOM 2153 O O . VAL A 1 285 ? 16.337 0.274 -35.282 1.00 55.06 285 VAL A O 1
ATOM 2156 N N . ARG A 1 286 ? 15.302 0.555 -37.263 1.00 55.47 286 ARG A N 1
ATOM 2157 C CA . ARG A 1 286 ? 16.237 -0.265 -38.037 1.00 55.47 286 ARG A CA 1
ATOM 2158 C C . ARG A 1 286 ? 17.425 0.597 -38.452 1.00 55.47 286 ARG A C 1
ATOM 2160 O O . ARG A 1 286 ? 17.284 1.468 -39.310 1.00 55.47 286 ARG A O 1
ATOM 2167 N N . GLN A 1 287 ? 18.600 0.335 -37.889 1.00 49.72 287 GLN A N 1
ATOM 2168 C CA . GLN A 1 287 ? 19.832 0.964 -38.361 1.00 49.72 287 GLN A CA 1
ATOM 2169 C C . GLN A 1 287 ? 20.302 0.256 -39.643 1.00 49.72 287 GLN A C 1
ATOM 2171 O O . GLN A 1 287 ? 20.856 -0.840 -39.594 1.00 49.72 287 GLN A O 1
ATOM 2176 N N . ILE A 1 288 ? 20.057 0.868 -40.805 1.00 51.59 288 ILE A N 1
ATOM 2177 C CA . ILE A 1 288 ? 20.699 0.497 -42.074 1.00 51.59 288 ILE A CA 1
ATOM 2178 C C . ILE A 1 288 ? 21.763 1.563 -42.327 1.00 51.59 288 ILE A C 1
ATOM 2180 O O . ILE A 1 288 ? 21.432 2.732 -42.513 1.00 51.59 288 ILE A O 1
ATOM 2184 N N . ALA A 1 289 ? 23.044 1.208 -42.266 1.00 53.53 289 ALA A N 1
ATOM 2185 C CA . ALA A 1 289 ? 24.099 2.187 -42.516 1.00 53.53 289 ALA A CA 1
ATOM 2186 C C . ALA A 1 289 ? 24.016 2.749 -43.959 1.00 53.53 289 ALA A C 1
ATOM 2188 O O . ALA A 1 289 ? 23.768 1.964 -44.877 1.00 53.53 289 ALA A O 1
ATOM 2189 N N . PRO A 1 290 ? 24.272 4.056 -44.201 1.00 47.31 290 PRO A N 1
ATOM 2190 C CA . PRO A 1 290 ? 24.380 5.171 -43.254 1.00 47.31 290 PRO A CA 1
ATOM 2191 C C . PRO A 1 290 ? 23.093 6.023 -43.157 1.00 47.31 290 PRO A C 1
ATOM 2193 O O . PRO A 1 290 ? 23.113 7.095 -42.556 1.00 47.31 290 PRO A O 1
ATOM 2196 N N . THR A 1 291 ? 21.973 5.592 -43.741 1.00 41.41 291 THR A N 1
ATOM 2197 C CA . THR A 1 291 ? 20.739 6.388 -43.823 1.00 41.41 291 THR A CA 1
ATOM 2198 C C . THR A 1 291 ? 19.696 5.909 -42.814 1.00 41.41 291 THR A C 1
ATOM 2200 O O . THR A 1 291 ? 19.069 4.863 -42.984 1.00 41.41 291 THR A O 1
ATOM 2203 N N . PHE A 1 292 ? 19.451 6.716 -41.778 1.00 38.78 292 PHE A N 1
ATOM 2204 C CA . PHE A 1 292 ? 18.306 6.542 -40.882 1.00 38.78 292 PHE A CA 1
ATOM 2205 C C . PHE A 1 292 ? 17.011 6.760 -41.669 1.00 38.78 292 PHE A C 1
ATOM 2207 O O . PHE A 1 292 ? 16.585 7.890 -41.894 1.00 38.78 292 PHE A O 1
ATOM 2214 N N . THR A 1 293 ? 16.377 5.676 -42.111 1.00 40.72 293 THR A N 1
ATOM 2215 C CA . THR A 1 293 ? 15.020 5.755 -42.655 1.00 40.72 293 THR A CA 1
ATOM 2216 C C . THR A 1 293 ? 14.059 5.495 -41.505 1.00 40.72 293 THR A C 1
ATOM 2218 O O . THR A 1 293 ? 13.876 4.351 -41.091 1.00 40.72 293 THR A O 1
ATOM 2221 N N . ASN A 1 294 ? 13.483 6.564 -40.950 1.00 37.53 294 ASN A N 1
ATOM 2222 C CA . ASN A 1 294 ? 12.486 6.468 -39.889 1.00 37.53 294 ASN A CA 1
ATOM 2223 C C . ASN A 1 294 ? 11.206 5.820 -40.434 1.00 37.53 294 ASN A C 1
ATOM 2225 O O . ASN A 1 294 ? 10.328 6.491 -40.977 1.00 37.53 294 ASN A O 1
ATOM 2229 N N . LEU A 1 295 ? 11.078 4.505 -40.286 1.00 42.19 295 LEU A N 1
ATOM 2230 C CA . LEU A 1 295 ? 9.788 3.836 -40.410 1.00 42.19 295 LEU A CA 1
ATOM 2231 C C . LEU A 1 295 ? 9.025 4.045 -39.098 1.00 42.19 295 LEU A C 1
ATOM 2233 O O . LEU A 1 295 ? 9.076 3.231 -38.183 1.00 42.19 295 LEU A O 1
ATOM 2237 N N . PHE A 1 296 ? 8.345 5.188 -39.001 1.00 37.91 296 PHE A N 1
ATOM 2238 C CA . PHE A 1 296 ? 7.520 5.549 -37.853 1.00 37.91 296 PHE A CA 1
ATOM 2239 C C . PHE A 1 296 ? 6.275 4.662 -37.785 1.00 37.91 296 PHE A C 1
ATOM 2241 O O . PHE A 1 296 ? 5.337 4.866 -38.557 1.00 37.91 296 PHE A O 1
ATOM 2248 N N . ARG A 1 297 ? 6.217 3.717 -36.841 1.00 41.81 297 ARG A N 1
ATOM 2249 C CA . ARG A 1 297 ? 4.938 3.182 -36.348 1.00 41.81 297 ARG A CA 1
ATOM 2250 C C . ARG A 1 297 ? 5.005 2.966 -34.834 1.00 41.81 297 ARG A C 1
ATOM 2252 O O . ARG A 1 297 ? 5.877 2.227 -34.384 1.00 41.81 297 ARG A O 1
ATOM 2259 N N . PRO A 1 298 ? 4.122 3.601 -34.044 1.00 39.31 298 PRO A N 1
ATOM 2260 C CA . PRO A 1 298 ? 4.074 3.384 -32.605 1.00 39.31 298 PRO A CA 1
ATOM 2261 C C . PRO A 1 298 ? 3.621 1.949 -32.323 1.00 39.31 298 PRO A C 1
ATOM 2263 O O . PRO A 1 298 ? 2.517 1.558 -32.702 1.00 39.31 298 PRO A O 1
ATOM 2266 N N . ILE A 1 299 ? 4.466 1.163 -31.655 1.00 44.31 299 ILE A N 1
ATOM 2267 C CA . ILE A 1 299 ? 4.041 -0.101 -31.057 1.00 44.31 299 ILE A CA 1
ATOM 2268 C C . ILE A 1 299 ? 3.482 0.253 -29.682 1.00 44.31 299 ILE A C 1
ATOM 2270 O O . ILE A 1 299 ? 4.222 0.647 -28.781 1.00 44.31 299 ILE A O 1
ATOM 2274 N N . GLN A 1 300 ? 2.160 0.163 -29.536 1.00 41.31 300 GLN A N 1
ATOM 2275 C CA . GLN A 1 300 ? 1.525 0.217 -28.224 1.00 41.31 300 GLN A CA 1
ATOM 2276 C C . GLN A 1 300 ? 1.678 -1.153 -27.570 1.00 41.31 300 GLN A C 1
ATOM 2278 O O . GLN A 1 300 ? 1.335 -2.161 -28.189 1.00 41.31 300 GLN A O 1
ATOM 2283 N N . SER A 1 301 ? 2.221 -1.198 -26.351 1.00 40.22 301 SER A N 1
ATOM 2284 C CA . SER A 1 301 ? 2.513 -2.450 -25.652 1.00 40.22 301 SER A CA 1
ATOM 2285 C C . SER A 1 301 ? 1.240 -3.297 -25.485 1.00 40.22 301 SER A C 1
ATOM 2287 O O . SER A 1 301 ? 0.420 -3.055 -24.595 1.00 40.22 301 SER A O 1
ATOM 2289 N N . LYS A 1 302 ? 1.075 -4.307 -26.340 1.00 36.31 302 LYS A N 1
ATOM 2290 C CA . LYS A 1 302 ? 0.215 -5.469 -26.102 1.00 36.31 302 LYS A CA 1
ATOM 2291 C C . LYS A 1 302 ? 1.087 -6.716 -25.999 1.00 36.31 302 LYS A C 1
ATOM 2293 O O . LYS A 1 302 ? 2.207 -6.745 -26.495 1.00 36.31 302 LYS A O 1
ATOM 2298 N N . THR A 1 303 ? 0.538 -7.706 -25.307 1.00 38.09 303 THR A N 1
ATOM 2299 C CA . THR A 1 303 ? 1.167 -8.753 -24.485 1.00 38.09 303 THR A CA 1
ATOM 2300 C C . THR A 1 303 ? 2.258 -9.623 -25.130 1.00 38.09 303 THR A C 1
ATOM 2302 O O . THR A 1 303 ? 2.923 -10.353 -24.411 1.00 38.09 303 THR A O 1
ATOM 2305 N N . ALA A 1 304 ? 2.491 -9.545 -26.436 1.00 38.66 304 ALA A N 1
ATOM 2306 C CA . ALA A 1 304 ? 3.711 -9.987 -27.110 1.00 38.66 304 ALA A CA 1
ATOM 2307 C C . ALA A 1 304 ? 3.633 -9.506 -28.564 1.00 38.66 304 ALA A C 1
ATOM 2309 O O . ALA A 1 304 ? 2.619 -9.715 -29.229 1.00 38.66 304 ALA A O 1
ATOM 2310 N N . VAL A 1 305 ? 4.687 -8.875 -29.078 1.00 40.78 305 VAL A N 1
ATOM 2311 C CA . VAL A 1 305 ? 4.766 -8.463 -30.486 1.00 40.78 305 VAL A CA 1
ATOM 2312 C C . VAL A 1 305 ? 5.884 -9.268 -31.140 1.00 40.78 305 VAL A C 1
ATOM 2314 O O . VAL A 1 305 ? 7.063 -9.011 -30.914 1.00 40.78 305 VAL A O 1
ATOM 2317 N N . GLN A 1 306 ? 5.509 -10.296 -31.907 1.00 38.03 306 GLN A N 1
ATOM 2318 C CA . GLN A 1 306 ? 6.459 -11.154 -32.616 1.00 38.03 306 GLN A CA 1
ATOM 2319 C C . GLN A 1 306 ? 6.902 -10.447 -33.910 1.00 38.03 306 GLN A C 1
ATOM 2321 O O . GLN A 1 306 ? 6.100 -10.246 -34.820 1.00 38.03 306 GLN A O 1
ATOM 2326 N N . LEU A 1 307 ? 8.176 -10.050 -33.969 1.00 40.94 307 LEU A N 1
ATOM 2327 C CA . LEU A 1 307 ? 8.851 -9.550 -35.172 1.00 40.94 307 LEU A CA 1
ATOM 2328 C C . LEU A 1 307 ? 9.056 -10.714 -36.145 1.00 40.94 307 LEU A C 1
ATOM 2330 O O . LEU A 1 307 ? 10.007 -11.476 -35.978 1.00 40.94 307 LEU A O 1
ATOM 2334 N N . ASP A 1 308 ? 8.173 -10.875 -37.131 1.00 35.62 308 ASP A N 1
ATOM 2335 C CA . ASP A 1 308 ? 8.417 -11.816 -38.226 1.00 35.62 308 ASP A CA 1
ATOM 2336 C C . ASP A 1 308 ? 9.193 -11.126 -39.358 1.00 35.62 308 ASP A C 1
ATOM 2338 O O . ASP A 1 308 ? 9.021 -9.943 -39.649 1.00 35.62 308 ASP A O 1
ATOM 2342 N N . ASN A 1 309 ? 10.099 -11.870 -39.976 1.00 39.28 309 ASN A N 1
ATOM 2343 C CA . ASN A 1 309 ? 11.126 -11.402 -40.915 1.00 39.28 309 ASN A CA 1
ATOM 2344 C C . ASN A 1 309 ? 10.599 -11.137 -42.341 1.00 39.28 309 ASN A C 1
ATOM 2346 O O . ASN A 1 309 ? 11.377 -10.908 -43.271 1.00 39.28 309 ASN A O 1
ATOM 2350 N N . THR A 1 310 ? 9.280 -11.101 -42.508 1.00 34.56 310 THR A N 1
ATOM 2351 C CA . THR A 1 310 ? 8.602 -10.688 -43.736 1.00 34.56 310 THR A CA 1
ATOM 2352 C C . THR A 1 310 ? 7.832 -9.403 -43.461 1.00 34.56 310 THR A C 1
ATOM 2354 O O . THR A 1 310 ? 7.400 -9.144 -42.347 1.00 34.56 310 THR A O 1
ATOM 2357 N N . THR A 1 311 ? 7.684 -8.549 -44.466 1.00 39.16 311 THR A N 1
ATOM 2358 C CA . THR A 1 311 ? 7.197 -7.159 -44.394 1.00 39.16 311 THR A CA 1
ATOM 2359 C C . THR A 1 311 ? 5.759 -6.970 -43.856 1.00 39.16 311 THR A C 1
ATOM 2361 O O . THR A 1 311 ? 5.202 -5.883 -43.987 1.00 39.16 311 THR A O 1
ATOM 2364 N N . ASN A 1 312 ? 5.153 -7.991 -43.243 1.00 32.00 312 ASN A N 1
ATOM 2365 C CA . ASN A 1 312 ? 3.806 -8.001 -42.694 1.00 32.00 312 ASN A CA 1
ATOM 2366 C C . ASN A 1 312 ? 3.820 -8.465 -41.231 1.00 32.00 312 ASN A C 1
ATOM 2368 O O . ASN A 1 312 ? 4.079 -9.625 -40.925 1.00 32.00 312 ASN A O 1
ATOM 2372 N N . TRP A 1 313 ? 3.474 -7.553 -40.328 1.00 38.16 313 TRP A N 1
ATOM 2373 C CA . TRP A 1 313 ? 3.266 -7.860 -38.919 1.00 38.16 313 TRP A CA 1
ATOM 2374 C C . TRP A 1 313 ? 1.900 -8.512 -38.713 1.00 38.16 313 TRP A C 1
ATOM 2376 O O . TRP A 1 313 ? 0.868 -7.904 -39.003 1.00 38.16 313 TRP A O 1
ATOM 2386 N N . VAL A 1 314 ? 1.889 -9.738 -38.193 1.00 29.56 314 VAL A N 1
ATOM 2387 C CA . VAL A 1 314 ? 0.659 -10.445 -37.822 1.00 29.56 314 VAL A CA 1
ATOM 2388 C C . VAL A 1 314 ? 0.336 -10.129 -36.361 1.00 29.56 314 VAL A C 1
ATOM 2390 O O . VAL A 1 314 ? 1.068 -10.530 -35.460 1.00 29.56 314 VAL A O 1
ATOM 2393 N N . ASN A 1 315 ? -0.782 -9.437 -36.118 1.00 29.47 315 ASN A N 1
ATOM 2394 C CA . ASN A 1 315 ? -1.417 -9.422 -34.797 1.00 29.47 315 ASN A CA 1
ATOM 2395 C C . ASN A 1 315 ? -1.867 -10.853 -34.484 1.00 29.47 315 ASN A C 1
ATOM 2397 O O . ASN A 1 315 ? -2.835 -11.336 -35.075 1.00 29.47 315 ASN A O 1
ATOM 2401 N N . LYS A 1 316 ? -1.179 -11.538 -33.571 1.00 30.20 316 LYS A N 1
ATOM 2402 C CA . LYS A 1 316 ? -1.746 -12.720 -32.922 1.00 30.20 316 LYS A CA 1
ATOM 2403 C C . LYS A 1 316 ? -2.502 -12.235 -31.688 1.00 30.20 316 LYS A C 1
ATOM 2405 O O . LYS A 1 316 ? -1.885 -11.719 -30.760 1.00 30.20 316 LYS A O 1
ATOM 2410 N N . ASN A 1 317 ? -3.832 -12.310 -31.768 1.00 30.94 317 ASN A N 1
ATOM 2411 C CA . ASN A 1 317 ? -4.732 -12.140 -30.625 1.00 30.94 317 ASN A CA 1
ATOM 2412 C C . ASN A 1 317 ? -4.510 -13.251 -29.600 1.00 30.94 317 ASN A C 1
ATOM 2414 O O . ASN A 1 317 ? -4.259 -14.396 -30.044 1.00 30.94 317 ASN A O 1
#

Secondary structure (DSSP, 8-state):
-----------PPPPHHHHHHHHHHHHHHHHHHHHHHHHHHHHHHHHHHHHHHHHHHHHHHHHHHHHSB---TTS-TT---TTT--HHHHHGGG-SS-HHHHHBSSTT-GGGBPEEEEEETTS---SS-GGGSSSTT--BPPTT-EETTTT-TTGGGEEEEEEEESSTTS-BSSPP--S-----SGGG-S-HHHHHHHHHH-----BTTB---S-TTSB-TT-SSTTTTEEEEEEEHHHHEEEEE-----TT--EEE--SSS--EEE-TT-SEEEEETT-EE--EE--TT--------EE--S-----SSS------